Protein AF-A0A0G0VU40-F1 (afdb_monomer_lite)

Sequence (367 aa):
MTNKQLKLKIVTPERLVLEEMVDQVSLPTILGEITILPDHIPLITGLASGDVVAYANGEHVPMAVVGGFVEIKKGEAGHTEVAVLADFAEHLAEISDEKIEEAKARAEELKKLMENKEHVDFEHFEAMSKFYVVATPIGNLGDITLRAIETLKSVDLILCEDTRVTKKLLDKYDIHKPTMSYPSDDIVGKNYRQSKLAQSPKLNKIFELLEEGKDLALVSDAGTPGISDPGAMLVSQIKTHFSHGVNGEVKVIPIPGASAVITALSASGLPIHEFTFLGFLPHKKGRETLFKEITQAKRTMIFYESPHRILKTLESLQKFCPDKKVCIARELTKIYEEFKIGTPAEILEYFNKNKDKQRGEFTVIVA

InterPro domains:
  IPR000878 Tetrapyrrole methylase [PF00590] (130-346)
  IPR001469 ATP synthase, F1 complex, delta/epsilon subunit [MF_00530] (4-133)
  IPR001469 ATP synthase, F1 complex, delta/epsilon subunit [TIGR01216] (6-121)
  IPR001469 ATP synthase, F1 complex, delta/epsilon subunit [cd12152] (6-127)
  IPR008189 rRNA small subunit methyltransferase I [MF_01877] (130-367)
  IPR008189 rRNA small subunit methyltransferase I [PTHR46111] (129-366)
  IPR008189 rRNA small subunit methyltransferase I [TIGR00096] (131-366)
  IPR008189 rRNA small subunit methyltransferase I [cd11648] (132-367)
  IPR014776 Tetrapyrrole methylase, subdomain 2 [G3DSA:3.30.950.10] (257-367)
  IPR014777 Tetrapyrrole methylase, subdomain 1 [G3DSA:3.40.1010.10] (133-256)
  IPR018063 SAM-dependent methyltransferase RsmI, conserved site [PS01296] (220-231)
  IPR020546 ATP synthase, F1 complex, delta/epsilon subunit, N-terminal [PF02823] (6-87)
  IPR035996 Tetrapyrrole methylase superfamily [SSF53790] (129-366)
  IPR036771 F0F1 ATP synthase delta/epsilon subunit, N-terminal [G3DSA:2.60.15.10] (1-132)
  IPR036771 F0F1 ATP synthase delta/epsilon subunit, N-terminal [SSF51344] (5-90)

Structure (mmCIF, N/CA/C/O backbone):
data_AF-A0A0G0VU40-F1
#
_entry.id   AF-A0A0G0VU40-F1
#
loop_
_atom_site.group_PDB
_atom_site.id
_atom_site.type_symbol
_atom_site.label_atom_id
_atom_site.label_alt_id
_atom_site.label_comp_id
_atom_site.label_asym_id
_atom_site.label_entity_id
_atom_site.label_seq_id
_atom_site.pdbx_PDB_ins_code
_atom_site.Cartn_x
_atom_site.Cartn_y
_atom_site.Cartn_z
_atom_site.occupancy
_atom_site.B_iso_or_equiv
_atom_site.auth_seq_id
_atom_site.auth_comp_id
_atom_site.auth_asym_id
_atom_site.auth_atom_id
_atom_site.pdbx_PDB_model_num
ATOM 1 N N . MET A 1 1 ? 11.467 47.702 -60.224 1.00 47.78 1 MET A N 1
ATOM 2 C CA . MET A 1 1 ? 10.688 46.637 -59.561 1.00 47.78 1 MET A CA 1
ATOM 3 C C . MET A 1 1 ? 10.741 46.948 -58.080 1.00 47.78 1 MET A C 1
ATOM 5 O O . MET A 1 1 ? 11.830 47.215 -57.595 1.00 47.78 1 MET A O 1
ATOM 9 N N . THR A 1 2 ? 9.606 47.071 -57.400 1.00 50.81 2 THR A N 1
ATOM 10 C CA . THR A 1 2 ? 9.568 47.309 -55.950 1.00 50.81 2 THR A CA 1
ATOM 11 C C . THR A 1 2 ? 10.218 46.109 -55.263 1.00 50.81 2 THR A C 1
ATOM 13 O O . THR A 1 2 ? 9.731 44.995 -55.447 1.00 50.81 2 THR A O 1
ATOM 16 N N . ASN A 1 3 ? 11.326 46.313 -54.541 1.00 61.84 3 ASN A N 1
ATOM 17 C CA . ASN A 1 3 ? 11.948 45.255 -53.743 1.00 61.84 3 ASN A CA 1
ATOM 18 C C . ASN A 1 3 ? 10.938 44.877 -52.658 1.00 61.84 3 ASN A C 1
ATOM 20 O O . ASN A 1 3 ? 10.688 45.656 -51.740 1.00 61.84 3 ASN A O 1
ATOM 24 N N . LYS A 1 4 ? 10.252 43.747 -52.832 1.00 80.19 4 LYS A N 1
ATOM 25 C CA . LYS A 1 4 ? 9.366 43.231 -51.793 1.00 80.19 4 LYS A CA 1
ATOM 26 C C . LYS A 1 4 ? 10.252 42.701 -50.674 1.00 80.19 4 LYS A C 1
ATOM 28 O O . LYS A 1 4 ? 11.223 42.013 -50.953 1.00 80.19 4 LYS A O 1
ATOM 33 N N . GLN A 1 5 ? 9.901 43.017 -49.438 1.00 88.50 5 GLN A N 1
ATOM 34 C CA . GLN A 1 5 ? 10.583 42.520 -48.249 1.00 88.50 5 GLN A CA 1
ATOM 35 C C . GLN A 1 5 ? 9.633 41.632 -47.452 1.00 88.50 5 GLN A C 1
ATOM 37 O O . GLN A 1 5 ? 8.407 41.758 -47.555 1.00 88.50 5 GLN A O 1
ATOM 42 N N . LEU A 1 6 ? 10.208 40.729 -46.669 1.00 91.88 6 LEU A N 1
ATOM 43 C CA . LEU A 1 6 ? 9.506 39.909 -45.693 1.00 91.88 6 LEU A CA 1
ATOM 44 C C . LEU A 1 6 ? 9.814 40.417 -44.287 1.00 91.88 6 LEU A C 1
ATOM 46 O O . LEU A 1 6 ? 10.861 41.014 -44.042 1.00 91.88 6 LEU A O 1
ATOM 50 N N . LYS A 1 7 ? 8.897 40.181 -43.356 1.00 93.38 7 LYS A N 1
ATOM 51 C CA . LYS A 1 7 ? 9.100 40.526 -41.951 1.00 93.38 7 LYS A CA 1
ATOM 52 C C . LYS A 1 7 ? 9.705 39.330 -41.230 1.00 93.38 7 LYS A C 1
ATOM 54 O O . LYS A 1 7 ? 9.035 38.306 -41.102 1.00 93.38 7 LYS A O 1
ATOM 59 N N . LEU A 1 8 ? 10.943 39.453 -40.763 1.00 93.38 8 LEU A N 1
ATOM 60 C CA . LEU A 1 8 ? 11.619 38.428 -39.974 1.00 93.38 8 LEU A CA 1
ATOM 61 C C . LEU A 1 8 ? 11.511 38.762 -38.489 1.00 93.38 8 LEU A C 1
ATOM 63 O O . LEU A 1 8 ? 11.815 39.878 -38.068 1.00 93.38 8 LEU A O 1
ATOM 67 N N . LYS A 1 9 ? 11.115 37.772 -37.693 1.00 94.12 9 LYS A N 1
ATOM 68 C CA . LYS A 1 9 ? 11.080 37.851 -36.238 1.00 94.12 9 LYS A CA 1
ATOM 69 C C . LYS A 1 9 ? 11.777 36.638 -35.635 1.00 94.12 9 LYS A C 1
ATOM 71 O O . LYS A 1 9 ? 11.352 35.517 -35.889 1.00 94.12 9 LYS A O 1
ATOM 76 N N . ILE A 1 10 ? 12.807 36.855 -34.823 1.00 91.25 10 ILE A N 1
ATOM 77 C CA . ILE A 1 10 ? 13.516 35.798 -34.089 1.00 91.25 10 ILE A CA 1
ATOM 78 C C . ILE A 1 10 ? 13.252 35.983 -32.599 1.00 91.25 10 ILE A C 1
ATOM 80 O O . ILE A 1 10 ? 13.553 37.037 -32.034 1.00 91.25 10 ILE A O 1
ATOM 84 N N . VAL A 1 11 ? 12.672 34.968 -31.965 1.00 90.56 11 VAL A N 1
ATOM 85 C CA . VAL A 1 11 ? 12.215 35.002 -30.571 1.00 90.56 11 VAL A CA 1
ATOM 86 C C . VAL A 1 11 ? 12.775 33.802 -29.820 1.00 90.56 11 VAL A C 1
ATOM 88 O O . VAL A 1 11 ? 12.754 32.690 -30.343 1.00 90.56 11 VAL A O 1
ATOM 91 N N . THR A 1 12 ? 13.216 34.030 -28.586 1.00 87.25 12 THR A N 1
ATOM 92 C CA . THR A 1 12 ? 13.554 32.984 -27.611 1.00 87.25 12 THR A CA 1
ATOM 93 C C . THR A 1 12 ? 12.598 33.051 -26.416 1.00 87.25 12 THR A C 1
ATOM 95 O O . THR A 1 12 ? 11.882 34.048 -26.267 1.00 87.25 12 THR A O 1
ATOM 98 N N . PRO A 1 13 ? 12.571 32.043 -25.519 1.00 84.12 13 PRO A N 1
ATOM 99 C CA . PRO A 1 13 ? 11.770 32.109 -24.291 1.00 84.12 13 PRO A CA 1
ATOM 100 C C . PRO A 1 13 ? 12.080 33.327 -23.405 1.00 84.12 13 PRO A C 1
ATOM 102 O O . PRO A 1 13 ? 11.249 33.735 -22.596 1.00 84.12 13 PRO A O 1
ATOM 105 N N . GLU A 1 14 ? 13.272 33.904 -23.555 1.00 77.94 14 GLU A N 1
ATOM 106 C CA . GLU A 1 14 ? 13.785 34.976 -22.704 1.00 77.94 14 GLU A CA 1
ATOM 107 C C . GLU A 1 14 ? 13.534 36.371 -23.288 1.00 77.94 14 GLU A C 1
ATOM 109 O O . GLU A 1 14 ? 13.278 37.313 -22.535 1.00 77.94 14 GLU A O 1
ATOM 114 N N . ARG A 1 15 ? 13.619 36.531 -24.619 1.00 82.81 15 ARG A N 1
ATOM 115 C CA . ARG A 1 15 ? 13.486 37.840 -25.275 1.00 82.81 15 ARG A CA 1
ATOM 116 C C . ARG A 1 15 ? 13.139 37.753 -26.762 1.00 82.81 15 ARG A C 1
ATOM 118 O O . ARG A 1 15 ? 13.350 36.749 -27.436 1.00 82.81 15 ARG A O 1
ATOM 125 N N . LEU A 1 16 ? 12.672 38.881 -27.293 1.00 87.19 16 LEU A N 1
ATOM 126 C CA . LEU A 1 16 ? 12.717 39.153 -28.726 1.00 87.19 16 LEU A CA 1
ATOM 127 C C . LEU A 1 16 ? 14.167 39.462 -29.116 1.00 87.19 16 LEU A C 1
ATOM 129 O O . LEU A 1 16 ? 14.751 40.400 -28.574 1.00 87.19 16 LEU A O 1
ATOM 133 N N . VAL A 1 17 ? 14.738 38.671 -30.022 1.00 84.50 17 VAL A N 1
ATOM 134 C CA . VAL A 1 17 ? 16.148 38.782 -30.423 1.00 84.50 17 VAL A CA 1
ATOM 135 C C . VAL A 1 17 ? 16.308 39.678 -31.648 1.00 84.50 17 VAL A C 1
ATOM 137 O O . VAL A 1 17 ? 17.198 40.520 -31.667 1.00 84.50 17 VAL A O 1
ATOM 140 N N . LEU A 1 18 ? 15.429 39.537 -32.644 1.00 85.31 18 LEU A N 1
ATOM 141 C CA . LEU A 1 18 ? 15.439 40.353 -33.860 1.00 85.31 18 LEU A CA 1
ATOM 142 C C . LEU A 1 18 ? 14.008 40.555 -34.370 1.00 85.31 18 LEU A C 1
ATOM 144 O O . LEU A 1 18 ? 13.213 39.616 -34.372 1.00 85.31 18 LEU A O 1
ATOM 148 N N . GLU A 1 19 ? 13.684 41.762 -34.828 1.00 91.94 19 GLU A N 1
ATOM 149 C CA . GLU A 1 19 ? 12.468 42.043 -35.599 1.00 91.94 19 GLU A CA 1
ATOM 150 C C . GLU A 1 19 ? 12.795 43.085 -36.673 1.00 91.94 19 GLU A C 1
ATOM 152 O O . GLU A 1 19 ? 12.976 44.261 -36.363 1.00 91.94 19 GLU A O 1
ATOM 157 N N . GLU A 1 20 ? 12.903 42.651 -37.930 1.00 89.19 20 GLU A N 1
ATOM 158 C CA . GLU A 1 20 ? 13.374 43.492 -39.036 1.00 89.19 20 GLU A CA 1
ATOM 159 C C . GLU A 1 20 ? 12.715 43.110 -40.374 1.00 89.19 20 GLU A C 1
ATOM 161 O O . GLU A 1 20 ? 12.253 41.982 -40.567 1.00 89.19 20 GLU A O 1
ATOM 166 N N . MET A 1 21 ? 12.649 44.067 -41.304 1.00 91.00 21 MET A N 1
ATOM 167 C CA . MET A 1 21 ? 12.260 43.811 -42.693 1.00 91.00 21 MET A CA 1
ATOM 168 C C . MET A 1 21 ? 13.491 43.408 -43.499 1.00 91.00 21 MET A C 1
ATOM 170 O O . MET A 1 21 ? 14.447 44.172 -43.597 1.00 91.00 21 MET A O 1
ATOM 174 N N . VAL A 1 22 ? 13.452 42.220 -44.094 1.00 90.62 22 VAL A N 1
ATOM 175 C CA . VAL A 1 22 ? 14.591 41.623 -44.797 1.00 90.62 22 VAL A CA 1
ATOM 176 C C . VAL A 1 22 ? 14.193 41.231 -46.216 1.00 90.62 22 VAL A C 1
ATOM 178 O O . VAL A 1 22 ? 13.023 40.981 -46.514 1.00 90.62 22 VAL A O 1
ATOM 181 N N . ASP A 1 23 ? 15.164 41.191 -47.117 1.00 89.62 23 ASP A N 1
ATOM 182 C CA . ASP A 1 23 ? 14.970 40.780 -48.506 1.00 89.62 23 ASP A CA 1
ATOM 183 C C . ASP A 1 23 ? 14.844 39.251 -48.608 1.00 89.62 23 ASP A C 1
ATOM 185 O O . ASP A 1 23 ? 14.075 38.741 -49.421 1.00 89.62 23 ASP A O 1
ATOM 189 N N . GLN A 1 24 ? 15.567 38.515 -47.756 1.00 88.62 24 GLN A N 1
ATOM 190 C CA . GLN A 1 24 ? 15.494 37.058 -47.638 1.00 88.62 24 GLN A CA 1
ATOM 191 C C . GLN A 1 24 ? 16.037 36.573 -46.291 1.00 88.62 24 GLN A C 1
ATOM 193 O O . GLN A 1 24 ? 16.761 37.299 -45.605 1.00 88.62 24 GLN A O 1
ATOM 198 N N . VAL A 1 25 ? 15.745 35.321 -45.944 1.00 92.25 25 VAL A N 1
ATOM 199 C CA . VAL A 1 25 ? 16.367 34.638 -44.802 1.00 92.25 25 VAL A CA 1
ATOM 200 C C . VAL A 1 25 ? 16.658 33.177 -45.135 1.00 92.25 25 VAL A C 1
ATOM 202 O O . VAL A 1 25 ? 15.772 32.461 -45.597 1.00 92.25 25 VAL A O 1
ATOM 205 N N . SER A 1 26 ? 17.897 32.742 -44.912 1.00 89.69 26 SER A N 1
ATOM 206 C CA . SER A 1 26 ? 18.306 31.334 -44.971 1.00 89.69 26 SER A CA 1
ATOM 207 C C . SER A 1 26 ? 18.439 30.776 -43.565 1.00 89.69 26 SER A C 1
ATOM 209 O O . SER A 1 26 ? 18.981 31.452 -42.690 1.00 89.69 26 SER A O 1
ATOM 211 N N . LEU A 1 27 ? 17.937 29.564 -43.344 1.00 90.69 27 LEU A N 1
ATOM 212 C CA . LEU A 1 27 ? 17.976 28.911 -42.040 1.00 90.69 27 LEU A CA 1
ATOM 213 C C . LEU A 1 27 ? 18.033 27.377 -42.151 1.00 90.69 27 LEU A C 1
ATOM 215 O O . LEU A 1 27 ? 17.511 26.802 -43.114 1.00 90.69 27 LEU A O 1
ATOM 219 N N . PRO A 1 28 ? 18.632 26.698 -41.160 1.00 84.44 28 PRO A N 1
ATOM 220 C CA . PRO A 1 28 ? 18.708 25.245 -41.111 1.00 84.44 28 PRO A CA 1
ATOM 221 C C . PRO A 1 28 ? 17.409 24.652 -40.550 1.00 84.44 28 PRO A C 1
ATOM 223 O O . PRO A 1 28 ? 16.984 24.968 -39.441 1.00 84.44 28 PRO A O 1
ATOM 226 N N . THR A 1 29 ? 16.774 23.748 -41.290 1.00 87.81 29 THR A N 1
ATOM 227 C CA . THR A 1 29 ? 15.624 22.969 -40.802 1.00 87.81 29 THR A CA 1
ATOM 228 C C . THR A 1 29 ? 16.038 21.530 -40.527 1.00 87.81 29 THR A C 1
ATOM 230 O O . THR A 1 29 ? 17.069 21.063 -41.013 1.00 87.81 29 THR A O 1
ATOM 233 N N . ILE A 1 30 ? 15.193 20.785 -39.818 1.00 81.69 30 ILE A N 1
ATOM 234 C CA . ILE A 1 30 ? 15.392 19.342 -39.601 1.00 81.69 30 ILE A CA 1
ATOM 235 C C . ILE A 1 30 ? 15.401 18.515 -40.906 1.00 81.69 30 ILE A C 1
ATOM 237 O O . ILE A 1 30 ? 15.864 17.380 -40.907 1.00 81.69 30 ILE A O 1
ATOM 241 N N . LEU A 1 31 ? 14.905 19.069 -42.022 1.00 78.62 31 LEU A N 1
ATOM 242 C CA . LEU A 1 31 ? 14.873 18.415 -43.339 1.00 78.62 31 LEU A CA 1
ATOM 243 C C . LEU A 1 31 ? 15.961 18.931 -44.300 1.00 78.62 31 LEU A C 1
ATOM 245 O O . LEU A 1 31 ? 16.007 18.501 -45.453 1.00 78.62 31 LEU A O 1
ATOM 249 N N . GLY A 1 32 ? 16.823 19.847 -43.849 1.00 78.81 32 GLY A N 1
ATOM 250 C CA . GLY A 1 32 ? 17.837 20.520 -44.665 1.00 78.81 32 GLY A CA 1
ATOM 251 C C . GLY A 1 32 ? 17.729 22.046 -44.612 1.00 78.81 32 GLY A C 1
ATOM 252 O O . GLY A 1 32 ? 16.884 22.607 -43.917 1.00 78.81 32 GLY A O 1
ATOM 253 N N . GLU A 1 33 ? 18.601 22.743 -45.335 1.00 85.38 33 GLU A N 1
ATOM 254 C CA . GLU A 1 33 ? 18.601 24.209 -45.382 1.00 85.38 33 GLU A CA 1
ATOM 255 C C . GLU A 1 33 ? 17.478 24.747 -46.282 1.00 85.38 33 GLU A C 1
ATOM 257 O O . GLU A 1 33 ? 17.211 24.200 -47.356 1.00 85.38 33 GLU A O 1
ATOM 262 N N . ILE A 1 34 ? 16.826 25.830 -45.853 1.00 90.88 34 ILE A N 1
ATOM 263 C CA . ILE A 1 34 ? 15.808 26.529 -46.642 1.00 90.88 34 ILE A CA 1
ATOM 264 C C . ILE A 1 34 ? 16.113 28.023 -46.709 1.00 90.88 34 ILE A C 1
ATOM 266 O O . ILE A 1 34 ? 16.483 28.643 -45.713 1.00 90.88 34 ILE A O 1
ATOM 270 N N . THR A 1 35 ? 15.887 28.613 -47.882 1.00 91.19 35 THR A N 1
ATOM 271 C CA . THR A 1 35 ? 15.890 30.064 -48.082 1.00 91.19 35 THR A CA 1
ATOM 272 C C . THR A 1 35 ? 14.474 30.543 -48.345 1.00 91.19 35 THR A C 1
ATOM 274 O O . THR A 1 35 ? 13.799 30.069 -49.260 1.00 91.19 35 THR A O 1
ATOM 277 N N . ILE A 1 36 ? 14.030 31.509 -47.550 1.00 92.25 36 ILE A N 1
ATOM 278 C CA . ILE A 1 36 ? 12.696 32.089 -47.618 1.00 92.25 36 ILE A CA 1
ATOM 279 C C . ILE A 1 36 ? 12.794 33.456 -48.288 1.00 92.25 36 ILE A C 1
ATOM 281 O O . ILE A 1 36 ? 13.575 34.317 -47.881 1.00 92.25 36 ILE A O 1
ATOM 285 N N . LEU A 1 37 ? 11.964 3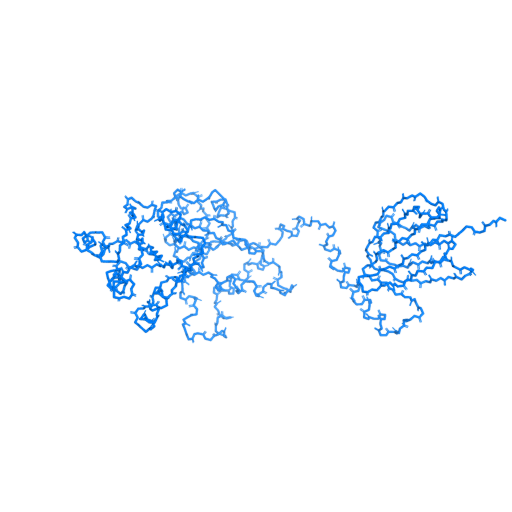3.637 -49.312 1.00 90.06 37 LEU A N 1
ATOM 286 C CA . LEU A 1 37 ? 11.822 34.862 -50.091 1.00 90.06 37 LEU A CA 1
ATOM 287 C C . LEU A 1 37 ? 10.424 35.477 -49.881 1.00 90.06 37 LEU A C 1
ATOM 289 O O . LEU A 1 37 ? 9.519 34.810 -49.370 1.00 90.06 37 LEU A O 1
ATOM 293 N N . PRO A 1 38 ? 10.202 36.738 -50.282 1.00 89.88 38 PRO A N 1
ATOM 294 C CA . PRO A 1 38 ? 8.873 37.334 -50.291 1.00 89.88 38 PRO A CA 1
ATOM 295 C C . PRO A 1 38 ? 7.880 36.504 -51.118 1.00 89.88 38 PRO A C 1
ATOM 297 O O . PRO A 1 38 ? 8.244 35.879 -52.111 1.00 89.88 38 PRO A O 1
ATOM 300 N N . ASP A 1 39 ? 6.610 36.520 -50.713 1.00 87.44 39 ASP A N 1
ATOM 301 C CA . ASP A 1 39 ? 5.510 35.735 -51.291 1.00 87.44 39 ASP A CA 1
ATOM 302 C C . ASP A 1 39 ? 5.648 34.201 -51.139 1.00 87.44 39 ASP A C 1
ATOM 304 O O . ASP A 1 39 ? 4.871 33.454 -51.742 1.00 87.44 39 ASP A O 1
ATOM 308 N N . HIS A 1 40 ? 6.575 33.714 -50.300 1.00 88.69 40 HIS A N 1
ATOM 309 C CA . HIS A 1 40 ? 6.687 32.286 -49.986 1.00 88.69 40 HIS A CA 1
ATOM 310 C C . HIS A 1 40 ? 5.369 31.721 -49.432 1.00 88.69 40 HIS A C 1
ATOM 312 O O . HIS A 1 40 ? 4.620 32.393 -48.712 1.00 88.69 40 HIS A O 1
ATOM 318 N N . ILE A 1 41 ? 5.082 30.464 -49.776 1.00 87.44 41 ILE A N 1
ATOM 319 C CA . ILE A 1 41 ? 3.894 29.762 -49.287 1.00 87.44 41 ILE A CA 1
ATOM 320 C C . ILE A 1 41 ? 3.959 29.572 -47.763 1.00 87.44 41 ILE A C 1
ATOM 322 O O . ILE A 1 41 ? 5.053 29.402 -47.219 1.00 87.44 41 ILE A O 1
ATOM 326 N N . PRO A 1 42 ? 2.817 29.579 -47.055 1.00 91.44 42 PRO A N 1
ATOM 327 C CA . PRO A 1 42 ? 2.812 29.276 -45.633 1.00 91.44 42 PRO A CA 1
ATOM 328 C C . PRO A 1 42 ? 3.374 27.881 -45.347 1.00 91.44 42 PRO A C 1
ATOM 330 O O . PRO A 1 42 ? 3.060 26.926 -46.060 1.00 91.44 42 PRO A O 1
ATOM 333 N N . LEU A 1 43 ? 4.200 27.774 -44.312 1.00 91.56 43 LEU A N 1
ATOM 334 C CA . LEU A 1 43 ? 4.902 26.548 -43.940 1.00 91.56 43 LEU A CA 1
ATOM 335 C C . LEU A 1 43 ? 5.247 26.588 -42.453 1.00 91.56 43 LEU A C 1
ATOM 337 O O . LEU A 1 43 ? 5.587 27.643 -41.927 1.00 91.56 43 LEU A O 1
ATOM 341 N N . ILE A 1 44 ? 5.209 25.431 -41.796 1.00 93.12 44 ILE A N 1
ATOM 342 C CA . ILE A 1 44 ? 5.757 25.244 -40.452 1.00 93.12 44 ILE A CA 1
ATOM 343 C C . ILE A 1 44 ? 6.740 24.080 -40.512 1.00 93.12 44 ILE A C 1
ATOM 345 O O . ILE A 1 44 ? 6.416 23.033 -41.074 1.00 93.12 44 ILE A O 1
ATOM 349 N N . THR A 1 45 ? 7.933 24.258 -39.951 1.00 90.62 45 THR A N 1
ATOM 350 C CA . THR A 1 45 ? 8.964 23.213 -39.909 1.00 90.62 45 THR A CA 1
ATOM 351 C C . THR A 1 45 ? 9.813 23.316 -38.647 1.00 90.62 45 THR A C 1
ATOM 353 O O . THR A 1 45 ? 9.945 24.393 -38.066 1.00 90.62 45 THR A O 1
ATOM 356 N N . GLY A 1 46 ? 10.392 22.191 -38.221 1.00 89.62 46 GLY A N 1
ATOM 357 C CA . GLY A 1 46 ? 11.381 22.170 -37.143 1.00 89.62 46 GLY A CA 1
ATOM 358 C C . GLY A 1 46 ? 12.660 22.898 -37.555 1.00 89.62 46 GLY A C 1
ATOM 359 O O . GLY A 1 46 ? 13.122 22.746 -38.692 1.00 89.62 46 GLY A O 1
ATOM 360 N N . LEU A 1 47 ? 13.212 23.683 -36.634 1.00 89.88 47 LEU A N 1
ATOM 361 C CA . LEU A 1 47 ? 14.474 24.401 -36.783 1.00 89.88 47 LEU A CA 1
ATOM 362 C C . LEU A 1 47 ? 15.608 23.526 -36.240 1.00 89.88 47 LEU A C 1
ATOM 364 O O . LEU A 1 47 ? 15.545 23.054 -35.106 1.00 89.88 47 LEU A O 1
ATOM 368 N N . ALA A 1 48 ? 16.639 23.306 -37.050 1.00 81.69 48 ALA A N 1
ATOM 369 C CA . ALA A 1 48 ? 17.862 22.656 -36.594 1.00 81.69 48 ALA A CA 1
ATOM 370 C C . ALA A 1 48 ? 18.831 23.702 -36.021 1.00 81.69 48 ALA A C 1
ATOM 372 O O . ALA A 1 48 ? 18.696 24.898 -36.267 1.00 81.69 48 ALA A O 1
ATOM 373 N N . SER A 1 49 ? 19.826 23.260 -35.257 1.00 84.31 49 SER A N 1
ATOM 374 C CA . SER A 1 49 ? 20.871 24.161 -34.764 1.00 84.31 49 SER A CA 1
ATOM 375 C C . SER A 1 49 ? 21.823 24.556 -35.892 1.00 84.31 49 SER A C 1
ATOM 377 O O . SER A 1 49 ? 22.288 23.692 -36.638 1.00 84.31 49 SER A O 1
ATOM 379 N N . GLY A 1 50 ? 22.152 25.841 -35.994 1.00 77.19 50 GLY A N 1
ATOM 380 C CA . GLY A 1 50 ? 23.079 26.355 -37.000 1.00 77.19 50 GLY A CA 1
ATOM 381 C C . GLY A 1 50 ? 22.906 27.848 -37.253 1.00 77.19 50 GLY A C 1
ATOM 382 O O . GLY A 1 50 ? 22.355 28.570 -36.422 1.00 77.19 50 GLY A O 1
ATOM 383 N N . ASP A 1 51 ? 23.384 28.300 -38.409 1.00 78.62 51 ASP A N 1
ATOM 384 C CA . ASP A 1 51 ? 23.417 29.718 -38.751 1.00 78.62 51 ASP A CA 1
ATOM 385 C C . ASP A 1 51 ? 22.148 30.139 -39.497 1.00 78.62 51 ASP A C 1
ATOM 387 O O . ASP A 1 51 ? 21.793 29.577 -40.532 1.00 78.62 51 ASP A O 1
ATOM 391 N N . VAL A 1 52 ? 21.482 31.172 -38.994 1.00 81.12 52 VAL A N 1
ATOM 392 C CA . VAL A 1 52 ? 20.448 31.910 -39.715 1.00 81.12 52 VAL A CA 1
ATOM 393 C C . VAL A 1 52 ? 21.096 33.133 -40.340 1.00 81.12 52 VAL A C 1
ATOM 395 O O . VAL A 1 52 ? 21.678 33.968 -39.651 1.00 81.12 52 VAL A O 1
ATOM 398 N N . VAL A 1 53 ? 20.976 33.258 -41.657 1.00 84.00 53 VAL A N 1
ATOM 399 C CA . VAL A 1 53 ? 21.531 34.385 -42.408 1.00 84.00 53 VAL A CA 1
ATOM 400 C C . VAL A 1 53 ? 20.383 35.150 -43.037 1.00 84.00 53 VAL A C 1
ATOM 402 O O . VAL A 1 53 ? 19.794 34.711 -44.029 1.00 84.00 53 VAL A O 1
ATOM 405 N N . ALA A 1 54 ? 20.061 36.304 -42.461 1.00 86.06 54 ALA A N 1
ATOM 406 C CA . ALA A 1 54 ? 19.125 37.239 -43.067 1.00 86.06 54 ALA A CA 1
ATOM 407 C C . ALA A 1 54 ? 19.871 38.260 -43.931 1.00 86.06 54 ALA A C 1
ATOM 409 O O . ALA A 1 54 ? 21.022 38.605 -43.654 1.00 86.06 54 ALA A O 1
ATOM 410 N N . TYR A 1 55 ? 19.219 38.726 -44.993 1.00 81.12 55 TYR A N 1
ATOM 411 C CA . TYR A 1 55 ? 19.756 39.760 -45.872 1.00 81.12 55 TYR A CA 1
ATOM 412 C C . TYR A 1 55 ? 18.889 41.005 -45.762 1.00 81.12 55 TYR A C 1
ATOM 414 O O . TYR A 1 55 ? 17.724 40.968 -46.156 1.00 81.12 55 TYR A O 1
ATOM 422 N N . ALA A 1 56 ? 19.435 42.085 -45.216 1.00 81.06 56 ALA A N 1
ATOM 423 C CA . ALA A 1 56 ? 18.718 43.339 -45.017 1.00 81.06 56 ALA A CA 1
ATOM 424 C C . ALA A 1 56 ? 19.522 44.476 -45.648 1.00 81.06 56 ALA A C 1
ATOM 426 O O . ALA A 1 56 ? 20.679 44.693 -45.299 1.00 81.06 56 ALA A O 1
ATOM 427 N N . ASN A 1 57 ? 18.927 45.206 -46.596 1.00 73.94 57 ASN A N 1
ATOM 428 C CA . ASN A 1 57 ? 19.526 46.407 -47.196 1.00 73.94 57 ASN A CA 1
ATOM 429 C C . ASN A 1 57 ? 20.931 46.195 -47.809 1.00 73.94 57 ASN A C 1
ATOM 431 O O . ASN A 1 57 ? 21.732 47.126 -47.862 1.00 73.94 57 ASN A O 1
ATOM 435 N N . GLY A 1 58 ? 21.227 44.988 -48.307 1.00 64.94 58 GLY A N 1
ATOM 436 C CA . GLY A 1 58 ? 22.532 44.649 -48.891 1.00 64.94 58 GLY A CA 1
ATOM 437 C C . GLY A 1 58 ? 23.580 44.136 -47.899 1.00 64.94 58 GLY A C 1
ATOM 438 O O . GLY A 1 58 ? 24.699 43.836 -48.317 1.00 64.94 58 GLY A O 1
ATOM 439 N N . GLU A 1 59 ? 23.234 44.006 -46.618 1.00 69.62 59 GLU A N 1
ATOM 440 C CA . GLU A 1 59 ? 24.112 43.480 -45.572 1.00 69.62 59 GLU A CA 1
ATOM 441 C C . GLU A 1 59 ? 23.617 42.124 -45.051 1.00 69.62 59 GLU A C 1
ATOM 443 O O . GLU A 1 59 ? 22.418 41.834 -45.010 1.00 69.62 59 GLU A O 1
ATOM 448 N N . HIS A 1 60 ? 24.571 41.274 -44.661 1.00 72.38 60 HIS A N 1
ATOM 449 C CA . HIS A 1 60 ? 24.279 40.017 -43.981 1.00 72.38 60 HIS A CA 1
ATOM 450 C C . HIS A 1 60 ? 24.085 40.280 -42.490 1.00 72.38 60 HIS A C 1
ATOM 452 O O . HIS A 1 60 ? 24.957 40.862 -41.847 1.00 72.38 60 HIS A O 1
ATOM 458 N N . VAL A 1 61 ? 22.993 39.758 -41.941 1.00 74.44 61 VAL A N 1
ATOM 459 C CA . VAL A 1 61 ? 22.720 39.725 -40.502 1.00 74.44 61 VAL A CA 1
ATOM 460 C C . VAL A 1 61 ? 22.834 38.267 -40.048 1.00 74.44 61 VAL A C 1
ATOM 462 O O . VAL A 1 61 ? 21.859 37.513 -40.159 1.00 74.44 61 VAL A O 1
ATOM 465 N N . PRO A 1 62 ? 24.035 37.811 -39.643 1.00 74.88 62 PRO A N 1
ATOM 466 C CA . PRO A 1 62 ? 24.246 36.430 -39.247 1.00 74.88 62 PRO A CA 1
ATOM 467 C C . PRO A 1 62 ? 23.865 36.217 -37.775 1.00 74.88 62 PRO A C 1
ATOM 469 O O . PRO A 1 62 ? 24.265 36.964 -36.877 1.00 74.88 62 PRO A O 1
ATOM 472 N N . MET A 1 63 ? 23.106 35.157 -37.536 1.00 76.19 63 MET A N 1
ATOM 473 C CA . MET A 1 63 ? 22.541 34.786 -36.244 1.00 76.19 63 MET A CA 1
ATOM 474 C C . MET A 1 63 ? 22.827 33.310 -35.979 1.00 76.19 63 MET A C 1
ATOM 476 O O . MET A 1 63 ? 22.639 32.486 -36.867 1.00 76.19 63 MET A O 1
ATOM 480 N N . ALA A 1 64 ? 23.218 32.957 -34.760 1.00 76.06 64 ALA A N 1
ATOM 481 C CA . ALA A 1 64 ? 23.282 31.558 -34.343 1.00 76.06 64 ALA A CA 1
ATOM 482 C C . ALA A 1 64 ? 21.956 31.177 -33.680 1.00 76.06 64 ALA A C 1
ATOM 484 O O . ALA A 1 64 ? 21.481 31.919 -32.818 1.00 76.06 64 ALA A O 1
ATOM 485 N N . VAL A 1 65 ? 21.372 30.037 -34.055 1.00 80.56 65 VAL A N 1
ATOM 486 C CA . VAL A 1 65 ? 20.150 29.499 -33.433 1.00 80.56 65 VAL A CA 1
ATOM 487 C C . VAL A 1 65 ? 20.335 28.050 -32.991 1.00 80.56 65 VAL A C 1
ATOM 489 O O . VAL A 1 65 ? 21.107 27.294 -33.586 1.00 80.56 65 VAL A O 1
ATOM 492 N N . VAL A 1 66 ? 19.605 27.650 -31.951 1.00 80.50 66 VAL A N 1
ATOM 493 C CA . VAL A 1 66 ? 19.560 26.270 -31.448 1.00 80.50 66 VAL A CA 1
ATOM 494 C C . VAL A 1 66 ? 18.107 25.871 -31.244 1.00 80.50 66 VAL A C 1
ATOM 496 O O . VAL A 1 66 ? 17.411 26.519 -30.463 1.00 80.50 66 VAL A O 1
ATOM 499 N N . GLY A 1 67 ? 17.690 24.794 -31.916 1.00 78.56 67 GLY A N 1
ATOM 500 C CA . GLY A 1 67 ? 16.387 24.148 -31.722 1.00 78.56 67 GLY A CA 1
ATOM 501 C C . GLY A 1 67 ? 15.167 25.036 -31.990 1.00 78.56 67 GLY A C 1
ATOM 502 O O . GLY A 1 67 ? 15.277 26.225 -32.275 1.00 78.56 67 GLY A O 1
ATOM 503 N N . GLY A 1 68 ? 13.976 24.447 -31.899 1.00 89.25 68 GLY A N 1
ATOM 504 C CA . GLY A 1 68 ? 12.703 25.155 -32.029 1.00 89.25 68 GLY A CA 1
ATOM 505 C C . GLY A 1 68 ? 12.018 24.983 -33.387 1.00 89.25 68 GLY A C 1
ATOM 506 O O . GLY A 1 68 ? 12.099 23.923 -34.012 1.00 89.25 68 GLY A O 1
ATOM 507 N N . PHE A 1 69 ? 11.282 26.002 -33.836 1.00 92.19 69 PHE A N 1
ATOM 508 C CA . PHE A 1 69 ? 10.427 25.925 -35.027 1.00 92.19 69 PHE A CA 1
ATOM 509 C C . PHE A 1 69 ? 10.428 27.224 -35.827 1.00 92.19 69 PHE A C 1
ATOM 511 O O . PHE A 1 69 ? 10.570 28.320 -35.284 1.00 92.19 69 PHE A O 1
ATOM 518 N N . VAL A 1 70 ? 10.199 27.095 -37.131 1.00 93.38 70 VAL A N 1
ATOM 519 C CA . VAL A 1 70 ? 9.964 28.223 -38.031 1.00 93.38 70 VAL A CA 1
ATOM 520 C C . VAL A 1 70 ? 8.538 28.170 -38.539 1.00 93.38 70 VAL A C 1
ATOM 522 O O . VAL A 1 70 ? 8.099 27.147 -39.066 1.00 93.38 70 VAL A O 1
ATOM 525 N N . GLU A 1 71 ? 7.837 29.290 -38.416 1.00 95.31 71 GLU A N 1
ATOM 526 C CA . GLU A 1 71 ? 6.536 29.528 -39.027 1.00 95.31 71 GLU A CA 1
ATOM 527 C C . GLU A 1 71 ? 6.666 30.601 -40.113 1.00 95.31 71 GLU A C 1
ATOM 529 O O . GLU A 1 71 ? 7.164 31.702 -39.879 1.00 95.31 71 GLU A O 1
ATOM 534 N N . ILE A 1 72 ? 6.175 30.281 -41.305 1.00 94.31 72 ILE A N 1
ATOM 535 C CA . ILE A 1 72 ? 6.030 31.191 -42.436 1.00 94.31 72 ILE A CA 1
ATOM 536 C C . ILE A 1 72 ? 4.538 31.379 -42.667 1.00 94.31 72 ILE A C 1
ATOM 538 O O . ILE A 1 72 ? 3.809 30.406 -42.877 1.00 94.31 72 ILE A O 1
ATOM 542 N N . LYS A 1 73 ? 4.073 32.625 -42.678 1.00 92.88 73 LYS A N 1
ATOM 543 C CA . LYS A 1 73 ? 2.669 32.955 -42.948 1.00 92.88 73 LYS A CA 1
ATOM 544 C C . LYS A 1 73 ? 2.538 34.214 -43.794 1.00 92.88 73 LYS A C 1
ATOM 546 O O . LYS A 1 73 ? 3.501 34.941 -44.027 1.00 92.88 73 LYS A O 1
ATOM 551 N N . LYS A 1 74 ? 1.318 34.481 -44.258 1.00 88.38 74 LYS A N 1
ATOM 552 C CA . LYS A 1 74 ? 0.971 35.771 -44.862 1.00 88.38 74 LYS A CA 1
ATOM 553 C C . LYS A 1 74 ? 0.463 36.705 -43.770 1.00 88.38 74 LYS A C 1
ATOM 555 O O . LYS A 1 74 ? -0.515 36.375 -43.103 1.00 88.38 74 LYS A O 1
ATOM 560 N N . GLY A 1 75 ? 1.133 37.838 -43.595 1.00 77.94 75 GLY A N 1
ATOM 561 C CA . GLY A 1 75 ? 0.737 38.885 -42.660 1.00 77.94 75 GLY A CA 1
ATOM 562 C C . GLY A 1 75 ? -0.514 39.636 -43.111 1.00 77.94 75 GLY A C 1
ATOM 563 O O . GLY A 1 75 ? -0.906 39.591 -44.281 1.00 77.94 75 GLY A O 1
ATOM 564 N N . GLU A 1 76 ? -1.123 40.384 -42.191 1.00 72.56 76 GLU A N 1
ATOM 565 C CA . GLU A 1 76 ? -2.366 41.140 -42.432 1.00 72.56 76 GLU A CA 1
ATOM 566 C C . GLU A 1 76 ? -2.212 42.219 -43.520 1.00 72.56 76 GLU A C 1
ATOM 568 O O . GLU A 1 76 ? -3.164 42.532 -44.232 1.00 72.56 76 GLU A O 1
ATOM 573 N N . ALA A 1 77 ? -0.994 42.738 -43.708 1.00 68.00 77 ALA A N 1
ATOM 574 C CA . ALA A 1 77 ? -0.651 43.695 -44.762 1.00 68.00 77 ALA A CA 1
ATOM 575 C C . ALA A 1 77 ? -0.165 43.029 -46.072 1.00 68.00 77 ALA A C 1
ATOM 577 O O . ALA A 1 77 ? 0.392 43.702 -46.938 1.00 68.00 77 ALA A O 1
ATOM 578 N N . GLY A 1 78 ? -0.346 41.711 -46.222 1.00 72.94 78 GLY A N 1
ATOM 579 C CA . GLY A 1 78 ? -0.082 40.967 -47.459 1.00 72.94 78 GLY A CA 1
ATOM 580 C C . GLY A 1 78 ? 1.384 40.618 -47.740 1.00 72.94 78 GLY A C 1
ATOM 581 O O . GLY A 1 78 ? 1.661 40.040 -48.789 1.00 72.94 78 GLY A O 1
ATOM 582 N N . HIS A 1 79 ? 2.310 40.934 -46.831 1.00 83.94 79 HIS A N 1
ATOM 583 C CA . HIS A 1 79 ? 3.713 40.516 -46.910 1.00 83.94 79 HIS A CA 1
ATOM 584 C C . HIS A 1 79 ? 3.927 39.153 -46.236 1.00 83.94 79 HIS A C 1
ATOM 586 O O . HIS A 1 79 ? 3.129 38.725 -45.400 1.00 83.94 79 HIS A O 1
ATOM 592 N N . THR A 1 80 ? 5.003 38.456 -46.602 1.00 90.25 80 THR A N 1
ATOM 593 C CA . THR A 1 80 ? 5.423 37.230 -45.911 1.00 90.25 80 THR A CA 1
ATOM 594 C C . THR A 1 80 ? 5.970 37.589 -44.532 1.00 90.25 80 THR A C 1
ATOM 596 O O . THR A 1 80 ? 6.823 38.467 -44.412 1.00 90.25 80 THR A O 1
ATOM 599 N N . GLU A 1 81 ? 5.487 36.906 -43.502 1.00 93.44 81 GLU A N 1
ATOM 600 C CA . GLU A 1 81 ? 6.012 36.975 -42.140 1.00 93.44 81 GLU A CA 1
ATOM 601 C C . GLU A 1 81 ? 6.702 35.650 -41.813 1.00 93.44 81 GLU A C 1
ATOM 603 O O . GLU A 1 81 ? 6.126 34.580 -42.024 1.00 93.44 81 GLU A O 1
ATOM 608 N N . VAL A 1 82 ? 7.927 35.731 -41.299 1.00 94.81 82 VAL A N 1
ATOM 609 C CA . VAL A 1 82 ? 8.728 34.592 -40.851 1.00 94.81 82 VAL A CA 1
ATOM 610 C C . VAL A 1 82 ? 8.992 34.757 -39.362 1.00 94.81 82 VAL A C 1
ATOM 612 O O . VAL A 1 82 ? 9.662 35.702 -38.947 1.00 94.81 82 VAL A O 1
ATOM 615 N N . ALA A 1 83 ? 8.464 33.837 -38.561 1.00 94.19 83 ALA A N 1
ATOM 616 C CA . ALA A 1 83 ? 8.710 33.758 -37.131 1.00 94.19 83 ALA A CA 1
ATOM 617 C C . ALA A 1 83 ? 9.606 32.552 -36.833 1.00 94.19 83 ALA A C 1
ATOM 619 O O . ALA A 1 83 ? 9.210 31.405 -37.029 1.00 94.19 83 ALA A O 1
ATOM 620 N N . VAL A 1 84 ? 10.814 32.826 -36.354 1.00 93.38 84 VAL A N 1
ATOM 621 C CA . VAL A 1 84 ? 11.758 31.832 -35.847 1.00 93.38 84 VAL A CA 1
ATOM 622 C C . VAL A 1 84 ? 11.615 31.806 -34.330 1.00 93.38 84 VAL A C 1
ATOM 624 O O . VAL A 1 84 ? 11.966 32.769 -33.646 1.00 93.38 84 VAL A O 1
ATOM 627 N N . LEU A 1 85 ? 11.054 30.719 -33.814 1.00 91.25 85 LEU A N 1
ATOM 628 C CA . LEU A 1 85 ? 10.919 30.450 -32.388 1.00 91.25 85 LEU A CA 1
ATOM 629 C C . LEU A 1 85 ? 12.052 29.503 -32.006 1.00 91.25 85 LEU A C 1
ATOM 631 O O . LEU A 1 85 ? 11.912 28.296 -32.188 1.00 91.25 85 LEU A O 1
ATOM 635 N N . ALA A 1 86 ? 13.176 30.053 -31.555 1.00 88.75 86 ALA A N 1
ATOM 636 C CA . ALA A 1 86 ? 14.366 29.278 -31.223 1.00 88.75 86 ALA A CA 1
ATOM 637 C C . ALA A 1 86 ? 14.474 29.063 -29.710 1.00 88.75 86 ALA A C 1
ATOM 639 O O . ALA A 1 86 ? 14.134 29.959 -28.935 1.00 88.75 86 ALA A O 1
ATOM 640 N N . ASP A 1 87 ? 14.996 27.915 -29.279 1.00 82.75 87 ASP A N 1
ATOM 641 C CA . ASP A 1 87 ? 15.278 27.692 -27.853 1.00 82.75 87 ASP A CA 1
ATOM 642 C C . ASP A 1 87 ? 16.400 28.631 -27.378 1.00 82.75 87 ASP A C 1
ATOM 644 O O . ASP A 1 87 ? 16.375 29.133 -26.254 1.00 82.75 87 ASP A O 1
ATOM 648 N N . PHE A 1 88 ? 17.341 28.940 -28.276 1.00 80.62 88 PHE A N 1
ATOM 649 C CA . PHE A 1 88 ? 18.390 29.938 -28.088 1.00 80.62 88 PHE A CA 1
ATOM 650 C C . PHE A 1 88 ? 18.704 30.652 -29.408 1.00 80.62 88 PHE A C 1
ATOM 652 O O . PHE A 1 88 ? 18.743 30.013 -30.461 1.00 80.62 88 PHE A O 1
ATOM 659 N N . ALA A 1 89 ? 18.950 31.965 -29.356 1.00 81.25 89 ALA A N 1
ATOM 660 C CA . ALA A 1 89 ? 19.397 32.751 -30.503 1.00 81.25 89 ALA A CA 1
ATOM 661 C C . ALA A 1 89 ? 20.277 33.939 -30.080 1.00 81.25 89 ALA A C 1
ATOM 663 O O . ALA A 1 89 ? 19.903 34.701 -29.184 1.00 81.25 89 ALA A O 1
ATOM 664 N N . GLU A 1 90 ? 21.408 34.131 -30.762 1.00 75.56 90 GLU A N 1
ATOM 665 C CA . GLU A 1 90 ? 22.331 35.253 -30.536 1.00 75.56 90 GLU A CA 1
ATOM 666 C C . GLU A 1 90 ? 22.854 35.859 -31.844 1.00 75.56 90 GLU A C 1
ATOM 668 O O . GLU A 1 90 ? 23.039 35.169 -32.849 1.00 75.56 90 GLU A O 1
ATOM 673 N N . HIS A 1 91 ? 23.091 37.173 -31.817 1.00 71.88 91 HIS A N 1
ATOM 674 C CA . HIS A 1 91 ? 23.651 37.926 -32.936 1.00 71.88 91 HIS A CA 1
ATOM 675 C C . HIS A 1 91 ? 25.177 37.849 -32.909 1.00 71.88 91 HIS A C 1
ATOM 677 O O . HIS A 1 91 ? 25.787 38.183 -31.895 1.00 71.88 91 HIS A O 1
ATOM 683 N N . LEU A 1 92 ? 25.808 37.485 -34.032 1.00 59.31 92 LEU A N 1
ATOM 684 C CA . LEU A 1 92 ? 27.255 37.223 -34.096 1.00 59.31 92 LEU A CA 1
ATOM 685 C C . LEU A 1 92 ? 28.150 38.427 -33.741 1.00 59.31 92 LEU A C 1
ATOM 687 O O . LEU A 1 92 ? 29.305 38.241 -33.375 1.00 59.31 92 LEU A O 1
ATOM 691 N N . ALA A 1 93 ? 27.619 39.653 -33.778 1.00 57.03 93 ALA A N 1
ATOM 692 C CA . ALA A 1 93 ? 28.331 40.862 -33.340 1.00 57.03 93 ALA A CA 1
ATOM 693 C C . ALA A 1 93 ? 28.282 41.147 -31.818 1.00 57.03 93 ALA A C 1
ATOM 695 O O . ALA A 1 93 ? 29.001 42.030 -31.356 1.00 57.03 93 ALA A O 1
ATOM 696 N N . GLU A 1 94 ? 27.463 40.436 -31.031 1.00 53.88 94 GLU A N 1
ATOM 697 C CA . GLU A 1 94 ? 27.362 40.607 -29.561 1.00 53.88 94 GLU A CA 1
ATOM 698 C C . GLU A 1 94 ? 28.169 39.562 -28.773 1.00 53.88 94 GLU A C 1
ATOM 700 O O . GLU A 1 94 ? 28.081 39.455 -27.546 1.00 53.88 94 GLU A O 1
ATOM 705 N N . ILE A 1 95 ? 28.958 38.776 -29.492 1.00 55.31 95 ILE A N 1
ATOM 706 C CA . ILE A 1 95 ? 29.585 37.579 -28.979 1.00 55.31 95 ILE A CA 1
ATOM 707 C C . ILE A 1 95 ? 30.949 37.922 -28.355 1.00 55.31 95 ILE A C 1
ATOM 709 O O . ILE A 1 95 ? 31.892 38.279 -29.058 1.00 55.31 95 ILE A O 1
ATOM 713 N N . SER A 1 96 ? 31.071 37.787 -27.030 1.00 58.69 96 SER A N 1
ATOM 714 C CA . SER A 1 96 ? 32.377 37.653 -26.370 1.00 58.69 96 SER A CA 1
ATOM 715 C C . SER A 1 96 ? 32.818 36.189 -26.390 1.00 58.69 96 SER A C 1
ATOM 717 O O . SER A 1 96 ? 31.979 35.295 -26.282 1.00 58.69 96 SER A O 1
ATOM 719 N N . ASP A 1 97 ? 34.126 35.933 -26.474 1.00 55.16 97 ASP A N 1
ATOM 720 C CA . ASP A 1 97 ? 34.680 34.568 -26.526 1.00 55.16 97 ASP A CA 1
ATOM 721 C C . ASP A 1 97 ? 34.203 33.679 -25.356 1.00 55.16 97 ASP A C 1
ATOM 723 O O . ASP A 1 97 ? 33.955 32.490 -25.541 1.00 55.16 97 ASP A O 1
ATOM 727 N N . GLU A 1 98 ? 33.973 34.264 -24.172 1.00 56.50 98 GLU A N 1
ATOM 728 C CA . GLU A 1 98 ? 33.401 33.566 -23.007 1.00 56.50 98 GLU A CA 1
ATOM 729 C C . GLU A 1 98 ? 31.954 33.101 -23.229 1.00 56.50 98 GLU A C 1
ATOM 731 O O . GLU A 1 98 ? 31.596 31.985 -22.850 1.00 56.50 98 GLU A O 1
ATOM 736 N N . LYS A 1 99 ? 31.115 33.918 -23.876 1.00 55.94 99 LYS A N 1
ATOM 737 C CA . LYS A 1 99 ? 29.725 33.541 -24.171 1.00 55.94 99 LYS A CA 1
ATOM 738 C C . LYS A 1 99 ? 29.638 32.484 -25.267 1.00 55.94 99 LYS A C 1
ATOM 740 O O . LYS A 1 99 ? 28.732 31.658 -25.221 1.00 55.94 99 LYS A O 1
ATOM 745 N N . ILE A 1 100 ? 30.595 32.453 -26.202 1.00 51.56 100 ILE A N 1
ATOM 746 C CA . ILE A 1 100 ? 30.702 31.380 -27.207 1.00 51.56 100 ILE A CA 1
ATOM 747 C C . ILE A 1 100 ? 30.948 30.044 -26.531 1.00 51.56 100 ILE A C 1
ATOM 749 O O . ILE A 1 100 ? 30.313 29.059 -26.896 1.00 51.56 100 ILE A O 1
ATOM 753 N N . GLU A 1 101 ? 31.886 29.995 -25.586 1.00 55.25 101 GLU A N 1
ATOM 754 C CA . GLU A 1 101 ? 32.183 28.767 -24.851 1.00 55.25 101 GLU A CA 1
ATOM 755 C C . GLU A 1 101 ? 30.992 28.321 -24.005 1.00 55.25 101 GLU A C 1
ATOM 757 O O . GLU A 1 101 ? 30.625 27.150 -24.064 1.00 55.25 101 GLU A O 1
ATOM 762 N N . GLU A 1 102 ? 30.334 29.234 -23.284 1.00 57.75 102 GLU A N 1
ATOM 763 C CA . GLU A 1 102 ? 29.173 28.883 -22.458 1.00 57.75 102 GLU A CA 1
ATOM 764 C C . GLU A 1 102 ? 27.978 28.426 -23.313 1.00 57.75 102 GLU A C 1
ATOM 766 O O . GLU A 1 102 ? 27.329 27.427 -22.994 1.00 57.75 102 GLU A O 1
ATOM 771 N N . ALA A 1 103 ? 27.712 29.106 -24.432 1.00 51.12 103 ALA A N 1
ATOM 772 C CA . ALA A 1 103 ? 26.652 28.739 -25.366 1.00 51.12 103 ALA A CA 1
ATOM 773 C C . ALA A 1 103 ? 26.965 27.431 -26.101 1.00 51.12 103 ALA A C 1
ATOM 775 O O . ALA A 1 103 ? 26.067 26.611 -26.264 1.00 51.12 103 ALA A O 1
ATOM 776 N N . LYS A 1 104 ? 28.224 27.183 -26.491 1.00 55.41 104 LYS A N 1
ATOM 777 C CA . LYS A 1 104 ? 28.648 25.895 -27.065 1.00 55.41 104 LYS A CA 1
ATOM 778 C C . LYS A 1 104 ? 28.545 24.770 -26.046 1.00 55.41 104 LYS A C 1
ATOM 780 O O . LYS A 1 104 ? 28.011 23.726 -26.391 1.00 55.41 104 LYS A O 1
ATOM 785 N N . ALA A 1 105 ? 28.965 24.988 -24.801 1.00 62.75 105 ALA A N 1
ATOM 786 C CA . ALA A 1 105 ? 28.842 23.997 -23.736 1.00 62.75 105 ALA A CA 1
ATOM 787 C C . ALA A 1 105 ? 27.370 23.661 -23.451 1.00 62.75 105 ALA A C 1
ATOM 789 O O . ALA A 1 105 ? 27.011 22.485 -23.416 1.00 62.75 105 ALA A O 1
ATOM 790 N N . ARG A 1 106 ? 26.495 24.674 -23.341 1.00 55.84 106 ARG A N 1
ATOM 791 C CA . ARG A 1 106 ? 25.042 24.474 -23.197 1.00 55.84 106 ARG A CA 1
ATOM 792 C C . ARG A 1 106 ? 24.415 23.819 -24.419 1.00 55.84 106 ARG A C 1
ATOM 794 O O . ARG A 1 106 ? 23.564 22.955 -24.254 1.00 55.84 106 ARG A O 1
ATOM 801 N N . ALA A 1 107 ? 24.803 24.214 -25.629 1.00 50.66 107 ALA A N 1
ATOM 802 C CA . ALA A 1 107 ? 24.284 23.634 -26.862 1.00 50.66 107 ALA A CA 1
ATOM 803 C C . ALA A 1 107 ? 24.748 22.186 -27.035 1.00 50.66 107 ALA A C 1
ATOM 805 O O . ALA A 1 107 ? 23.985 21.365 -27.520 1.00 50.66 107 ALA A O 1
ATOM 806 N N . GLU A 1 108 ? 25.960 21.844 -26.605 1.00 59.50 108 GLU A N 1
ATOM 807 C CA . GLU A 1 108 ? 26.489 20.482 -26.625 1.00 59.50 108 GLU A CA 1
ATOM 808 C C . GLU A 1 108 ? 25.857 19.610 -25.529 1.00 59.50 108 GLU A C 1
ATOM 810 O O . GLU A 1 108 ? 25.564 18.437 -25.761 1.00 59.50 108 GLU A O 1
ATOM 815 N N . GLU A 1 109 ? 25.545 20.187 -24.366 1.00 58.66 109 GLU A N 1
ATOM 816 C CA . GLU A 1 109 ? 24.760 19.541 -23.309 1.00 58.66 109 GLU A CA 1
ATOM 817 C C . GLU A 1 109 ? 23.298 19.321 -23.740 1.00 58.66 109 GLU A C 1
ATOM 819 O O . GLU A 1 109 ? 22.772 18.216 -23.613 1.00 58.66 109 GLU A O 1
ATOM 824 N N . LEU A 1 110 ? 22.659 20.327 -24.345 1.00 51.78 110 LEU A N 1
ATOM 825 C CA . LEU A 1 110 ? 21.318 20.223 -24.927 1.00 51.78 110 LEU A CA 1
ATOM 826 C C . LEU A 1 110 ? 21.289 19.255 -26.110 1.00 51.78 110 LEU A C 1
ATOM 828 O O . LEU A 1 110 ? 20.357 18.467 -26.211 1.00 51.78 110 LEU A O 1
ATOM 832 N N . LYS A 1 111 ? 22.321 19.236 -26.958 1.00 54.38 111 LYS A N 1
ATOM 833 C CA . LYS A 1 111 ? 22.448 18.287 -28.070 1.00 54.38 111 LYS A CA 1
ATOM 834 C C . LYS A 1 111 ? 22.605 16.854 -27.565 1.00 54.38 111 LYS A C 1
ATOM 836 O O . LYS A 1 111 ? 21.914 15.986 -28.077 1.00 54.38 111 LYS A O 1
ATOM 841 N N . LYS A 1 112 ? 23.374 16.613 -26.495 1.00 57.09 112 LYS A N 1
ATOM 842 C CA . LYS A 1 112 ? 23.399 15.306 -25.802 1.00 57.09 112 LYS A CA 1
ATOM 843 C C . LYS A 1 112 ? 22.035 14.922 -25.219 1.00 57.09 112 LYS A C 1
ATOM 845 O O . LYS A 1 112 ? 21.662 13.754 -25.236 1.00 57.09 112 LYS A O 1
ATOM 850 N N . LEU A 1 113 ? 21.275 15.893 -24.710 1.00 51.06 113 LEU A N 1
ATOM 851 C CA . LEU A 1 113 ? 19.922 15.668 -24.189 1.00 51.06 113 LEU A CA 1
ATOM 852 C C . LEU A 1 113 ? 18.873 15.462 -25.301 1.00 51.06 113 LEU A C 1
ATOM 854 O O . LEU A 1 113 ? 17.866 14.798 -25.054 1.00 51.06 113 LEU A O 1
ATOM 858 N N . MET A 1 114 ? 19.085 16.026 -26.495 1.00 46.34 114 MET A N 1
ATOM 859 C CA . MET A 1 114 ? 18.185 15.951 -27.657 1.00 46.34 114 MET A CA 1
ATOM 860 C C . MET A 1 114 ? 18.472 14.743 -28.557 1.00 46.34 114 MET A C 1
ATOM 862 O O . MET A 1 114 ? 17.522 14.109 -29.010 1.00 46.34 114 MET A O 1
ATOM 866 N N . GLU A 1 115 ? 19.740 14.351 -28.731 1.00 49.44 115 GLU A N 1
ATOM 867 C CA . GLU A 1 115 ? 20.133 13.086 -29.378 1.00 49.44 115 GLU A CA 1
ATOM 868 C C . GLU A 1 115 ? 19.511 11.874 -28.654 1.00 49.44 115 GLU A C 1
ATOM 870 O O . GLU A 1 115 ? 19.188 10.878 -29.293 1.00 49.44 115 GLU A O 1
ATOM 875 N N . ASN A 1 116 ? 19.211 12.005 -27.355 1.00 46.91 116 ASN A N 1
ATOM 876 C CA . ASN A 1 116 ? 18.506 10.998 -26.552 1.00 46.91 116 ASN A CA 1
ATOM 877 C C . ASN A 1 116 ? 16.965 11.132 -26.538 1.00 46.91 116 ASN A C 1
ATOM 879 O O . ASN A 1 116 ? 16.303 10.369 -25.836 1.00 46.91 116 ASN A O 1
ATOM 883 N N . LYS A 1 117 ? 16.361 12.104 -27.244 1.00 44.59 117 LYS A N 1
ATOM 884 C CA . LYS A 1 117 ? 14.905 12.382 -27.175 1.00 44.59 117 LYS A CA 1
ATOM 885 C C . LYS A 1 117 ? 14.138 12.267 -28.493 1.00 44.59 117 LYS A C 1
ATOM 887 O O . LYS A 1 117 ? 12.910 12.208 -28.441 1.00 44.59 117 LYS A O 1
ATOM 892 N N . GLU A 1 118 ? 14.798 12.217 -29.651 1.00 37.31 118 GLU A N 1
ATOM 893 C CA . GLU A 1 118 ? 14.099 12.067 -30.946 1.00 37.31 118 GLU A CA 1
ATOM 894 C C . GLU A 1 118 ? 13.759 10.613 -31.317 1.00 37.31 118 GLU A C 1
ATOM 896 O O . GLU A 1 118 ? 12.971 10.366 -32.230 1.00 37.31 118 GLU A O 1
ATOM 901 N N . HIS A 1 119 ? 14.259 9.638 -30.561 1.00 37.69 119 HIS A N 1
ATOM 902 C CA . HIS A 1 119 ? 13.649 8.317 -30.477 1.00 37.69 119 HIS A CA 1
ATOM 903 C C . HIS A 1 119 ? 12.975 8.194 -29.112 1.00 37.69 119 HIS A C 1
ATOM 905 O O . HIS A 1 119 ? 13.599 8.427 -28.079 1.00 37.69 119 HIS A O 1
ATOM 911 N N . VAL A 1 120 ? 11.710 7.760 -29.083 1.00 40.94 120 VAL A N 1
ATOM 912 C CA . VAL A 1 120 ? 11.287 6.926 -27.954 1.00 40.94 120 VAL A CA 1
ATOM 913 C C . VAL A 1 120 ? 12.161 5.694 -28.087 1.00 40.94 120 VAL A C 1
ATOM 915 O O . VAL A 1 120 ? 11.877 4.819 -28.902 1.00 40.94 120 VAL A O 1
ATOM 918 N N . ASP A 1 121 ? 13.294 5.714 -27.401 1.00 43.06 121 ASP A N 1
ATOM 919 C CA . ASP A 1 121 ? 14.266 4.646 -27.461 1.00 43.06 121 ASP A CA 1
ATOM 920 C C . ASP A 1 121 ? 13.667 3.470 -26.685 1.00 43.06 121 ASP A C 1
ATOM 922 O O . ASP A 1 121 ? 13.815 3.328 -25.470 1.00 43.06 121 ASP A O 1
ATOM 926 N N . PHE A 1 122 ? 12.840 2.696 -27.393 1.00 40.06 122 PHE A N 1
ATOM 927 C CA . PHE A 1 122 ? 12.245 1.470 -26.883 1.00 40.06 122 PHE A CA 1
ATOM 928 C C . PHE A 1 122 ? 13.347 0.532 -26.389 1.00 40.06 122 PHE A C 1
ATOM 930 O O . PHE A 1 122 ? 13.125 -0.144 -25.393 1.00 40.06 122 PHE A O 1
ATOM 937 N N . GLU A 1 123 ? 14.535 0.557 -27.005 1.00 39.62 123 GLU A N 1
ATOM 938 C CA . GLU A 1 123 ? 15.686 -0.231 -26.569 1.00 39.62 123 GLU A CA 1
ATOM 939 C C . GLU A 1 123 ? 16.284 0.317 -25.270 1.00 39.62 123 GLU A C 1
ATOM 941 O O . GLU A 1 123 ? 16.531 -0.465 -24.360 1.00 39.62 123 GLU A O 1
ATOM 946 N N . HIS A 1 124 ? 16.431 1.635 -25.101 1.00 45.22 124 HIS A N 1
ATOM 947 C CA . HIS A 1 124 ? 16.845 2.229 -23.819 1.00 45.22 124 HIS A CA 1
ATOM 948 C C . HIS A 1 124 ? 15.825 1.961 -22.703 1.00 45.22 124 HIS A C 1
ATOM 950 O O . HIS A 1 124 ? 16.194 1.582 -21.595 1.00 45.22 124 HIS A O 1
ATOM 956 N N . PHE A 1 125 ? 14.526 2.079 -22.992 1.00 45.06 125 PHE A N 1
ATOM 957 C CA . PHE A 1 125 ? 13.456 1.769 -22.038 1.00 45.06 125 PHE A CA 1
ATOM 958 C C . PHE A 1 125 ? 13.356 0.266 -21.710 1.00 45.06 125 PHE A C 1
ATOM 960 O O . PHE A 1 125 ? 12.935 -0.103 -20.607 1.00 45.06 125 PHE A O 1
ATOM 967 N N . GLU A 1 126 ? 13.722 -0.609 -22.650 1.00 49.75 126 GLU A N 1
ATOM 968 C CA . GLU A 1 126 ? 13.881 -2.049 -22.419 1.00 49.75 126 GLU A CA 1
ATOM 969 C C . GLU A 1 126 ? 15.184 -2.389 -21.681 1.00 49.75 126 GLU A C 1
ATOM 971 O O . GLU A 1 126 ? 15.178 -3.331 -20.890 1.00 49.75 126 GLU A O 1
ATOM 976 N N . ALA A 1 127 ? 16.252 -1.610 -21.873 1.00 55.50 127 ALA A N 1
ATOM 977 C CA . ALA A 1 127 ? 17.562 -1.792 -21.246 1.00 55.50 127 ALA A CA 1
ATOM 978 C C . ALA A 1 127 ? 17.652 -1.231 -19.815 1.00 55.50 127 ALA A C 1
ATOM 980 O O . ALA A 1 127 ? 18.545 -1.616 -19.060 1.00 55.50 127 ALA A O 1
ATOM 981 N N . MET A 1 128 ? 16.739 -0.338 -19.420 1.00 75.94 128 MET A N 1
ATOM 982 C CA . MET A 1 128 ? 16.633 0.145 -18.043 1.00 75.94 128 MET A CA 1
ATOM 983 C C . MET A 1 128 ? 16.118 -0.951 -17.108 1.00 75.94 128 MET A C 1
ATOM 985 O O . MET A 1 128 ? 15.011 -1.470 -17.295 1.00 75.94 128 MET A O 1
ATOM 989 N N . SER A 1 129 ? 16.863 -1.223 -16.034 1.00 88.19 129 SER A N 1
ATOM 990 C CA . SER A 1 129 ? 16.384 -2.095 -14.964 1.00 88.19 129 SER A CA 1
ATOM 991 C C . SER A 1 129 ? 15.224 -1.456 -14.202 1.00 88.19 129 SER A C 1
ATOM 993 O O . SER A 1 129 ? 15.132 -0.237 -13.979 1.00 88.19 129 SER A O 1
ATOM 995 N N . LYS A 1 130 ? 14.280 -2.303 -13.804 1.00 94.50 130 LYS A N 1
ATOM 996 C CA . LYS A 1 130 ? 13.027 -1.898 -13.171 1.00 94.50 130 LYS A CA 1
ATOM 997 C C . LYS A 1 130 ? 12.983 -2.426 -11.750 1.00 94.50 130 LYS A C 1
ATOM 999 O O . LYS A 1 130 ? 13.195 -3.606 -11.477 1.00 94.50 130 LYS A O 1
ATOM 1004 N N . PHE A 1 131 ? 12.635 -1.531 -10.833 1.00 97.25 131 PHE A N 1
ATOM 1005 C CA . PHE A 1 131 ? 12.371 -1.871 -9.445 1.00 97.25 131 PHE A CA 1
ATOM 1006 C C . PHE A 1 131 ? 10.874 -1.766 -9.163 1.00 97.25 131 PHE A C 1
ATOM 1008 O O . PHE A 1 131 ? 10.308 -0.673 -9.054 1.00 97.25 131 PHE A O 1
ATOM 1015 N N . TYR A 1 132 ? 10.215 -2.910 -9.046 1.00 98.31 132 TYR A N 1
ATOM 1016 C CA . TYR A 1 132 ? 8.778 -3.002 -8.844 1.00 98.31 132 TYR A CA 1
ATOM 1017 C C . TYR A 1 132 ? 8.422 -2.993 -7.359 1.00 98.31 132 TYR A C 1
ATOM 1019 O O . TYR A 1 132 ? 8.965 -3.765 -6.577 1.00 98.31 132 TYR A O 1
ATOM 1027 N N . VAL A 1 133 ? 7.456 -2.166 -6.965 1.00 98.12 133 VAL A N 1
ATOM 1028 C CA . VAL A 1 133 ? 6.856 -2.208 -5.622 1.00 98.12 133 VAL A CA 1
ATOM 1029 C C . VAL A 1 133 ? 5.500 -2.883 -5.750 1.00 98.12 133 VAL A C 1
ATOM 1031 O O . VAL A 1 133 ? 4.576 -2.287 -6.301 1.00 98.12 133 VAL A O 1
ATOM 1034 N N . VAL A 1 134 ? 5.389 -4.133 -5.302 1.00 98.38 134 VAL A N 1
ATOM 1035 C CA . VAL A 1 134 ? 4.249 -5.001 -5.619 1.00 98.38 134 VAL A CA 1
ATOM 1036 C C . VAL A 1 134 ? 3.407 -5.268 -4.382 1.00 98.38 134 VAL A C 1
ATOM 1038 O O . VAL A 1 134 ? 3.864 -5.900 -3.434 1.00 98.38 134 VAL A O 1
ATOM 1041 N N . ALA A 1 135 ? 2.158 -4.798 -4.405 1.00 97.69 135 ALA A N 1
ATOM 1042 C CA . ALA A 1 135 ? 1.209 -5.094 -3.342 1.00 97.69 135 ALA A CA 1
ATOM 1043 C C . ALA A 1 135 ? 0.787 -6.574 -3.348 1.00 97.69 135 ALA A C 1
ATOM 1045 O O . ALA A 1 135 ? 0.440 -7.129 -4.396 1.00 97.69 135 ALA A O 1
ATOM 1046 N N . THR A 1 136 ? 0.789 -7.197 -2.171 1.00 97.75 136 THR A N 1
ATOM 1047 C CA . THR A 1 136 ? 0.361 -8.580 -1.928 1.00 97.75 136 THR A CA 1
ATOM 1048 C C . THR A 1 136 ? -1.004 -8.619 -1.229 1.00 97.75 136 THR A C 1
ATOM 1050 O O . THR A 1 136 ? -1.451 -7.614 -0.669 1.00 97.75 136 THR A O 1
ATOM 1053 N N . PRO A 1 137 ? -1.721 -9.755 -1.264 1.00 98.06 137 PRO A N 1
ATOM 1054 C CA . PRO A 1 137 ? -2.988 -9.891 -0.552 1.00 98.06 137 PRO A CA 1
ATOM 1055 C C . PRO A 1 137 ? -2.896 -9.645 0.960 1.00 98.06 137 PRO A C 1
ATOM 1057 O O . PRO A 1 137 ? -1.869 -9.915 1.572 1.00 98.06 137 PRO A O 1
ATOM 1060 N N . ILE A 1 138 ? -4.000 -9.208 1.577 1.00 97.12 138 ILE A N 1
ATOM 1061 C CA . ILE A 1 138 ? -4.091 -8.931 3.030 1.00 97.12 138 ILE A CA 1
ATOM 1062 C C . ILE A 1 138 ? -4.809 -10.031 3.834 1.00 97.12 138 ILE A C 1
ATOM 1064 O O . ILE A 1 138 ? -5.077 -9.875 5.023 1.00 97.12 138 ILE A O 1
ATOM 1068 N N . GLY A 1 139 ? -5.124 -11.161 3.201 1.00 96.38 139 GLY A N 1
ATOM 1069 C CA . GLY A 1 139 ? -5.790 -12.285 3.860 1.00 96.38 139 GLY A CA 1
ATOM 1070 C C . GLY A 1 139 ? -6.349 -13.318 2.889 1.00 96.38 139 GLY A C 1
ATOM 1071 O O . GLY A 1 139 ? -6.178 -14.519 3.108 1.00 96.38 139 GLY A O 1
ATOM 1072 N N . ASN A 1 140 ? -6.949 -12.870 1.788 1.00 97.38 140 ASN A N 1
ATOM 1073 C CA . ASN A 1 140 ? -7.434 -13.740 0.721 1.00 97.38 140 ASN A CA 1
ATOM 1074 C C . ASN A 1 140 ? -6.482 -13.733 -0.472 1.00 97.38 140 ASN A C 1
ATOM 1076 O O . ASN A 1 140 ? -6.329 -12.721 -1.141 1.00 97.38 140 ASN A O 1
ATOM 1080 N N . LEU A 1 141 ? -5.888 -14.887 -0.795 1.00 96.25 141 LEU A N 1
ATOM 1081 C CA . LEU A 1 141 ? -4.948 -15.004 -1.916 1.00 96.25 141 LEU A CA 1
ATOM 1082 C C . LEU A 1 141 ? -5.532 -14.485 -3.242 1.00 96.25 141 LEU A C 1
ATOM 1084 O O . LEU A 1 141 ? -4.776 -13.955 -4.046 1.00 96.25 141 LEU A O 1
ATOM 1088 N N . GLY A 1 142 ? -6.855 -14.566 -3.435 1.00 96.94 142 GLY A N 1
ATOM 1089 C CA . GLY A 1 142 ? -7.552 -14.067 -4.623 1.00 96.94 142 GLY A CA 1
ATOM 1090 C C . GLY A 1 142 ? -7.506 -12.549 -4.838 1.00 96.94 142 GLY A C 1
ATOM 1091 O O . GLY A 1 142 ? -7.820 -12.111 -5.939 1.00 96.94 142 GLY A O 1
ATOM 1092 N N . ASP A 1 143 ? -7.080 -11.763 -3.846 1.00 97.81 143 ASP A N 1
ATOM 1093 C CA . ASP A 1 143 ? -7.008 -10.297 -3.947 1.00 97.81 143 ASP A CA 1
ATOM 1094 C C . ASP A 1 143 ? -5.732 -9.795 -4.646 1.00 97.81 143 ASP A C 1
ATOM 1096 O O . ASP A 1 143 ? -5.521 -8.586 -4.784 1.00 97.81 143 ASP A O 1
ATOM 1100 N N . ILE A 1 144 ? -4.849 -10.702 -5.081 1.00 98.06 144 ILE A N 1
ATOM 1101 C CA . ILE A 1 144 ? -3.693 -10.325 -5.897 1.00 98.06 144 ILE A CA 1
ATOM 1102 C C . ILE A 1 144 ? -4.156 -9.881 -7.289 1.00 98.06 144 ILE A C 1
ATOM 1104 O O . ILE A 1 144 ? -5.065 -10.458 -7.886 1.00 98.06 144 ILE A O 1
ATOM 1108 N N . THR A 1 145 ? -3.500 -8.867 -7.850 1.00 98.38 145 THR A N 1
ATOM 1109 C CA . THR A 1 145 ? -3.810 -8.407 -9.207 1.00 98.38 145 THR A CA 1
ATOM 1110 C C . THR A 1 145 ? -3.126 -9.279 -10.261 1.00 98.38 145 THR A C 1
ATOM 1112 O O . THR A 1 145 ? -2.037 -9.811 -10.037 1.00 98.38 145 THR A O 1
ATOM 1115 N N . LEU A 1 146 ? -3.721 -9.375 -11.455 1.00 98.25 146 LEU A N 1
ATOM 1116 C CA . LEU A 1 146 ? -3.091 -10.059 -12.595 1.00 98.25 146 LEU A CA 1
ATOM 1117 C C . LEU A 1 146 ? -1.712 -9.462 -12.909 1.00 98.25 146 LEU A C 1
ATOM 1119 O O . LEU A 1 146 ? -0.742 -10.198 -13.066 1.00 98.25 146 LEU A O 1
ATOM 1123 N N . ARG A 1 147 ? -1.601 -8.128 -12.867 1.00 98.31 147 ARG A N 1
ATOM 1124 C CA . ARG A 1 147 ? -0.340 -7.416 -13.104 1.00 98.31 147 ARG A CA 1
ATOM 1125 C C . ARG A 1 147 ? 0.729 -7.753 -12.065 1.00 98.31 147 ARG A C 1
ATOM 1127 O O . ARG A 1 147 ? 1.902 -7.828 -12.416 1.00 98.31 147 ARG A O 1
ATOM 1134 N N . ALA A 1 148 ? 0.352 -7.955 -10.800 1.00 98.50 148 ALA A N 1
ATOM 1135 C CA . ALA A 1 148 ? 1.283 -8.402 -9.765 1.00 98.50 148 ALA A CA 1
ATOM 1136 C C . ALA A 1 148 ? 1.800 -9.817 -10.057 1.00 98.50 148 ALA A C 1
ATOM 1138 O O . ALA A 1 148 ? 3.005 -10.033 -9.990 1.00 98.50 148 ALA A O 1
ATOM 1139 N N . ILE A 1 149 ? 0.927 -10.751 -10.455 1.00 98.50 149 ILE A N 1
ATOM 1140 C CA . ILE A 1 149 ? 1.340 -12.109 -10.848 1.00 98.50 149 ILE A CA 1
ATOM 1141 C C . ILE A 1 149 ? 2.306 -12.058 -12.038 1.00 98.50 149 ILE A C 1
ATOM 1143 O O . ILE A 1 149 ? 3.369 -12.671 -11.986 1.00 98.50 149 ILE A O 1
ATOM 1147 N N . GLU A 1 150 ? 1.957 -11.322 -13.095 1.00 98.25 150 GLU A N 1
ATOM 1148 C CA . GLU A 1 150 ? 2.791 -11.169 -14.296 1.00 98.25 150 GLU A CA 1
ATOM 1149 C C . GLU A 1 150 ? 4.157 -10.563 -13.962 1.00 98.25 150 GLU A C 1
ATOM 1151 O O . GLU A 1 150 ? 5.183 -11.098 -14.372 1.00 98.25 150 GLU A O 1
ATOM 1156 N N . THR A 1 151 ? 4.170 -9.507 -13.143 1.00 98.31 151 THR A N 1
ATOM 1157 C CA . THR A 1 151 ? 5.401 -8.839 -12.698 1.00 98.31 151 THR A CA 1
ATOM 1158 C C . THR A 1 151 ? 6.279 -9.795 -11.890 1.00 98.31 151 THR A C 1
ATOM 1160 O O . THR A 1 151 ? 7.461 -9.955 -12.174 1.00 98.31 151 THR A O 1
ATOM 1163 N N . LEU A 1 152 ? 5.713 -10.500 -10.907 1.00 98.44 152 LEU A N 1
ATOM 1164 C CA . LEU A 1 152 ? 6.468 -11.462 -10.099 1.00 98.44 152 LEU A CA 1
ATOM 1165 C C . LEU A 1 152 ? 6.974 -12.655 -10.928 1.00 98.44 152 LEU A C 1
ATOM 1167 O O . LEU A 1 152 ? 7.975 -13.261 -10.560 1.00 98.44 152 LEU A O 1
ATOM 1171 N N . LYS A 1 153 ? 6.325 -12.985 -12.054 1.00 98.25 153 LYS A N 1
ATOM 1172 C CA . LYS A 1 153 ? 6.811 -13.984 -13.022 1.00 98.25 153 LYS A CA 1
ATOM 1173 C C . LYS A 1 153 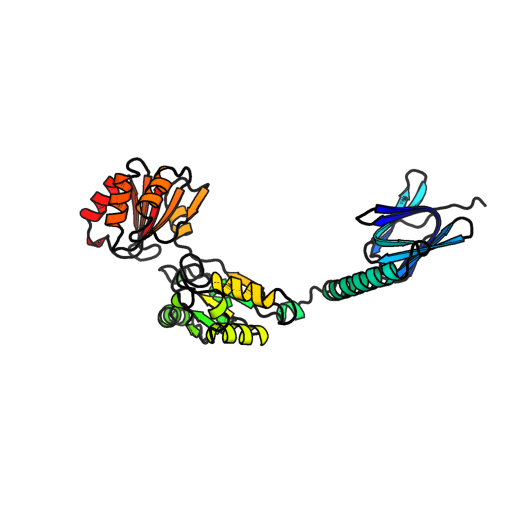? 7.887 -13.446 -13.966 1.00 98.25 153 LYS A C 1
ATOM 1175 O O . LYS A 1 153 ? 8.650 -14.255 -14.496 1.00 98.25 153 LYS A O 1
ATOM 1180 N N . SER A 1 154 ? 7.981 -12.136 -14.183 1.00 97.06 154 SER A N 1
ATOM 1181 C CA . SER A 1 154 ? 8.964 -11.551 -15.100 1.00 97.06 154 SER A CA 1
ATOM 1182 C C . SER A 1 154 ? 10.292 -11.226 -14.417 1.00 97.06 154 SER A C 1
ATOM 1184 O O . SER A 1 154 ? 11.330 -11.559 -14.979 1.00 97.06 154 SER A O 1
ATOM 1186 N N . VAL A 1 155 ? 10.270 -10.672 -13.198 1.00 98.25 155 VAL A N 1
ATOM 1187 C CA . VAL A 1 155 ? 11.476 -10.194 -12.490 1.00 98.25 155 VAL A CA 1
ATOM 1188 C C . VAL A 1 155 ? 12.538 -11.275 -12.258 1.00 98.25 155 VAL A C 1
ATOM 1190 O O . VAL A 1 155 ? 12.238 -12.472 -12.200 1.00 98.25 155 VAL A O 1
ATOM 1193 N N . ASP A 1 156 ? 13.789 -10.855 -12.093 1.00 98.12 156 ASP A N 1
ATOM 1194 C CA . ASP A 1 156 ? 14.931 -11.724 -11.811 1.00 98.12 156 ASP A CA 1
ATOM 1195 C C . ASP A 1 156 ? 15.007 -12.142 -10.337 1.00 98.12 156 ASP A C 1
ATOM 1197 O O . ASP A 1 156 ? 15.450 -13.252 -10.050 1.00 98.12 156 ASP A O 1
ATOM 1201 N N . LEU A 1 157 ? 14.576 -11.288 -9.400 1.00 98.38 157 LEU A N 1
ATOM 1202 C CA . LEU A 1 157 ? 14.621 -11.556 -7.956 1.00 98.38 157 LEU A CA 1
ATOM 1203 C C . LEU A 1 157 ? 13.484 -10.841 -7.211 1.00 98.38 157 LEU A C 1
ATOM 1205 O O . LEU A 1 157 ? 13.158 -9.686 -7.486 1.00 98.38 157 LEU A O 1
ATOM 1209 N N . ILE A 1 158 ? 12.917 -11.531 -6.217 1.00 98.50 158 ILE A N 1
ATOM 1210 C CA . ILE A 1 158 ? 11.874 -10.994 -5.336 1.00 98.50 158 ILE A CA 1
ATOM 1211 C C . ILE A 1 158 ? 12.457 -10.744 -3.937 1.00 98.50 158 ILE A C 1
ATOM 1213 O O . ILE A 1 158 ? 12.932 -11.659 -3.262 1.00 98.50 158 ILE A O 1
ATOM 1217 N N . LEU A 1 159 ? 12.413 -9.496 -3.490 1.00 97.06 159 LEU A N 1
ATOM 1218 C CA . LEU A 1 159 ? 12.738 -9.061 -2.140 1.00 97.06 159 LEU A CA 1
ATOM 1219 C C . LEU A 1 159 ? 11.494 -9.207 -1.261 1.00 97.06 159 LEU A C 1
ATOM 1221 O O . LEU A 1 159 ? 10.462 -8.598 -1.540 1.00 97.06 159 LEU A O 1
ATOM 1225 N N . CYS A 1 160 ? 11.599 -10.003 -0.202 1.00 94.44 160 CYS A N 1
ATOM 1226 C CA . CYS A 1 160 ? 10.488 -10.338 0.688 1.00 94.44 160 CYS A CA 1
ATOM 1227 C C . CYS A 1 160 ? 10.790 -9.883 2.110 1.00 94.44 160 CYS A C 1
ATOM 1229 O O . CYS A 1 160 ? 11.907 -10.094 2.575 1.00 94.44 160 CYS A O 1
ATOM 1231 N N . GLU A 1 161 ? 9.801 -9.389 2.845 1.00 90.88 161 GLU A N 1
ATOM 1232 C CA . GLU A 1 161 ? 9.926 -9.234 4.299 1.00 90.88 161 GLU A CA 1
ATOM 1233 C C . GLU A 1 161 ? 10.231 -10.590 4.970 1.00 90.88 161 GLU A C 1
ATOM 1235 O O . GLU A 1 161 ? 11.340 -10.789 5.484 1.00 90.88 161 GLU A O 1
ATOM 1240 N N . ASP A 1 162 ? 9.328 -11.569 4.834 1.00 91.88 162 ASP A N 1
ATOM 1241 C CA . ASP A 1 162 ? 9.563 -12.971 5.188 1.00 91.88 162 ASP A CA 1
ATOM 1242 C C . ASP A 1 162 ? 9.399 -13.890 3.965 1.00 91.88 162 ASP A C 1
ATOM 1244 O O . ASP A 1 162 ? 8.308 -14.124 3.437 1.00 91.88 162 ASP A O 1
ATOM 1248 N N . THR A 1 163 ? 10.501 -14.508 3.529 1.00 94.75 163 THR A N 1
ATOM 1249 C CA . THR A 1 163 ? 10.493 -15.422 2.375 1.00 94.75 163 THR A CA 1
ATOM 1250 C C . THR A 1 163 ? 9.584 -16.636 2.579 1.00 94.75 163 THR A C 1
ATOM 1252 O O . THR A 1 163 ? 9.076 -17.186 1.603 1.00 94.75 163 THR A O 1
ATOM 1255 N N . ARG A 1 164 ? 9.324 -17.052 3.826 1.00 94.00 164 ARG A N 1
ATOM 1256 C CA . ARG A 1 164 ? 8.438 -18.184 4.149 1.00 94.00 164 ARG A CA 1
ATOM 1257 C C . ARG A 1 164 ? 6.969 -17.821 3.963 1.00 94.00 164 ARG A C 1
ATOM 1259 O O . ARG A 1 164 ? 6.178 -18.691 3.596 1.00 94.00 164 ARG A O 1
ATOM 1266 N N . VAL A 1 165 ? 6.603 -16.566 4.230 1.00 94.25 165 VAL A N 1
ATOM 1267 C CA . VAL A 1 165 ? 5.247 -16.048 4.004 1.00 94.25 165 VAL A CA 1
ATOM 1268 C C . VAL A 1 165 ? 5.025 -15.897 2.507 1.00 94.25 165 VAL A C 1
ATOM 1270 O O . VAL A 1 165 ? 4.114 -16.531 1.965 1.00 94.25 165 VAL A O 1
ATOM 1273 N N . THR A 1 166 ? 5.924 -15.183 1.824 1.00 96.56 166 THR A N 1
ATOM 1274 C CA . THR A 1 166 ? 5.848 -14.977 0.373 1.00 96.56 166 THR A CA 1
ATOM 1275 C C . THR A 1 166 ? 5.841 -16.293 -0.398 1.00 96.56 166 THR A C 1
ATOM 1277 O O . THR A 1 166 ? 5.092 -16.419 -1.362 1.00 96.56 166 THR A O 1
ATOM 1280 N N .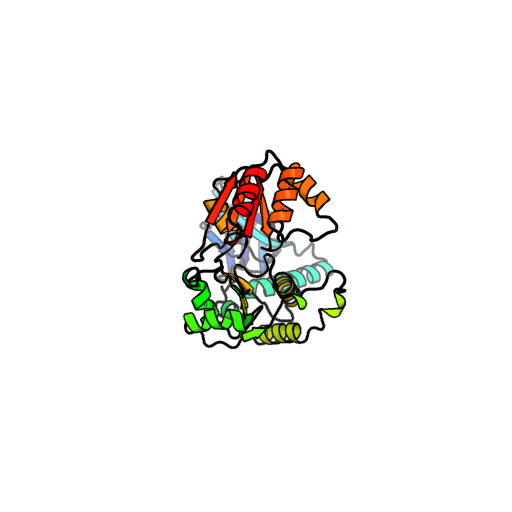 LYS A 1 167 ? 6.583 -17.320 0.044 1.00 96.88 167 LYS A N 1
ATOM 1281 C CA . LYS A 1 167 ? 6.590 -18.633 -0.619 1.00 96.88 167 LYS A CA 1
ATOM 1282 C C . LYS A 1 167 ? 5.185 -19.214 -0.816 1.00 96.88 167 LYS A C 1
ATOM 1284 O O . LYS A 1 167 ? 4.900 -19.733 -1.885 1.00 96.88 167 LYS A O 1
ATOM 1289 N N . LYS A 1 168 ? 4.277 -19.073 0.158 1.00 96.75 168 LYS A N 1
ATOM 1290 C CA . LYS A 1 168 ? 2.894 -19.576 0.027 1.00 96.75 168 LYS A CA 1
ATOM 1291 C C . LYS A 1 168 ? 2.139 -18.900 -1.120 1.00 96.75 168 LYS A C 1
ATOM 1293 O O . LYS A 1 168 ? 1.350 -19.549 -1.803 1.00 96.75 168 LYS A O 1
ATOM 1298 N N . LEU A 1 169 ? 2.372 -17.600 -1.308 1.00 97.31 169 LEU A N 1
ATOM 1299 C CA . LEU A 1 169 ? 1.805 -16.829 -2.409 1.00 97.31 169 LEU A CA 1
ATOM 1300 C C . LEU A 1 169 ? 2.403 -17.281 -3.746 1.00 97.31 169 LEU A C 1
ATOM 1302 O O . LEU A 1 169 ? 1.657 -17.542 -4.684 1.00 97.31 169 LEU A O 1
ATOM 1306 N N . LEU A 1 170 ? 3.728 -17.417 -3.822 1.00 98.06 170 LEU A N 1
ATOM 1307 C CA . LEU A 1 170 ? 4.412 -17.851 -5.043 1.00 98.06 170 LEU A CA 1
ATOM 1308 C C . LEU A 1 170 ? 3.983 -19.263 -5.463 1.00 98.06 170 LEU A C 1
ATOM 1310 O O . LEU A 1 170 ? 3.627 -19.466 -6.623 1.00 98.06 170 LEU A O 1
ATOM 1314 N N . ASP A 1 171 ? 3.909 -20.198 -4.511 1.00 98.06 171 ASP A N 1
ATOM 1315 C CA . ASP A 1 171 ? 3.455 -21.574 -4.738 1.00 98.06 171 ASP A CA 1
ATOM 1316 C C . ASP A 1 171 ? 2.005 -21.603 -5.265 1.00 98.06 171 ASP A C 1
ATOM 1318 O O . ASP A 1 171 ? 1.685 -22.361 -6.180 1.00 98.06 171 ASP A O 1
ATOM 1322 N N . LYS A 1 172 ? 1.113 -20.744 -4.739 1.00 97.75 172 LYS A N 1
ATOM 1323 C CA . LYS A 1 172 ? -0.291 -20.652 -5.187 1.00 97.75 172 LYS A CA 1
ATOM 1324 C C . LYS A 1 172 ? -0.422 -20.257 -6.663 1.00 97.75 172 LYS A C 1
ATOM 1326 O O . LYS A 1 172 ? -1.371 -20.697 -7.313 1.00 97.75 172 LYS A O 1
ATOM 1331 N N . TYR A 1 173 ? 0.483 -19.414 -7.157 1.00 97.62 173 TYR A N 1
ATOM 1332 C CA . TYR A 1 173 ? 0.445 -18.843 -8.509 1.00 97.62 173 TYR A CA 1
ATOM 1333 C C . TYR A 1 173 ? 1.487 -19.435 -9.464 1.00 97.62 173 TYR A C 1
ATOM 1335 O O . TYR A 1 173 ? 1.642 -18.932 -10.585 1.00 97.62 173 TYR A O 1
ATOM 1343 N N . ASP A 1 174 ? 2.153 -20.512 -9.039 1.00 97.69 174 ASP A N 1
ATOM 1344 C CA . ASP A 1 174 ? 3.181 -21.224 -9.800 1.00 97.69 174 ASP A CA 1
ATOM 1345 C C . ASP A 1 174 ? 4.318 -20.281 -10.246 1.00 97.69 174 ASP A C 1
ATOM 1347 O O . ASP A 1 174 ? 4.639 -20.149 -11.429 1.00 97.69 174 ASP A O 1
ATOM 1351 N N . ILE A 1 175 ? 4.865 -19.525 -9.286 1.00 98.00 175 ILE A N 1
ATOM 1352 C CA . ILE A 1 175 ? 5.940 -18.549 -9.506 1.00 98.00 175 ILE A CA 1
ATOM 1353 C C . ILE A 1 175 ? 7.258 -19.108 -8.965 1.00 98.00 175 ILE A C 1
ATOM 1355 O O . ILE A 1 175 ? 7.478 -19.164 -7.758 1.00 98.00 175 ILE A O 1
ATOM 1359 N N . HIS A 1 176 ? 8.171 -19.456 -9.871 1.00 96.50 176 HIS A N 1
ATOM 1360 C CA . HIS A 1 176 ? 9.473 -20.056 -9.549 1.00 96.50 176 HIS A CA 1
ATOM 1361 C C . HIS A 1 176 ? 10.612 -19.045 -9.703 1.00 96.50 176 HIS A C 1
ATOM 1363 O O . HIS A 1 176 ? 11.460 -19.177 -10.585 1.00 96.50 176 HIS A O 1
ATOM 1369 N N . LYS A 1 177 ? 10.614 -17.997 -8.873 1.00 97.19 177 LYS A N 1
ATOM 1370 C CA . LYS A 1 177 ? 11.671 -16.971 -8.858 1.00 97.19 177 LYS A CA 1
ATOM 1371 C C . LYS A 1 177 ? 12.507 -17.036 -7.585 1.00 97.19 177 LYS A C 1
ATOM 1373 O O . LYS A 1 177 ? 11.978 -17.408 -6.535 1.00 97.19 177 LYS A O 1
ATOM 1378 N N . PRO A 1 178 ? 13.804 -16.681 -7.645 1.00 97.44 178 PRO A N 1
ATOM 1379 C CA . PRO A 1 178 ? 14.611 -16.595 -6.440 1.00 97.44 178 PRO A CA 1
ATOM 1380 C C . PRO A 1 178 ? 14.066 -15.492 -5.527 1.00 97.44 178 PRO A C 1
ATOM 1382 O O . PRO A 1 178 ? 13.512 -14.487 -5.980 1.00 97.44 178 PRO A O 1
ATOM 1385 N N . THR A 1 179 ? 14.245 -15.687 -4.222 1.00 97.38 179 THR A N 1
ATOM 1386 C CA . THR A 1 179 ? 13.794 -14.748 -3.192 1.00 97.38 179 THR A CA 1
ATOM 1387 C C . THR A 1 179 ? 14.937 -14.363 -2.265 1.00 97.38 179 THR A C 1
ATOM 1389 O O . THR A 1 179 ? 15.724 -15.228 -1.874 1.00 97.38 179 THR A O 1
ATOM 1392 N N . MET A 1 180 ? 14.979 -13.107 -1.833 1.00 94.44 180 MET A N 1
ATOM 1393 C CA . MET A 1 180 ? 15.911 -12.604 -0.821 1.00 94.44 180 MET A CA 1
ATOM 1394 C C . MET A 1 180 ? 15.127 -11.946 0.317 1.00 94.44 180 MET A C 1
ATOM 1396 O O . MET A 1 180 ? 14.202 -11.181 0.070 1.00 94.44 180 MET A O 1
ATOM 1400 N N . SER A 1 181 ? 15.494 -12.225 1.572 1.00 92.06 181 SER A N 1
ATOM 1401 C CA . SER A 1 181 ? 14.850 -11.583 2.727 1.00 92.06 181 SER A CA 1
ATOM 1402 C C . SER A 1 181 ? 15.374 -10.159 2.947 1.00 92.06 181 SER A C 1
ATOM 1404 O O . SER A 1 181 ? 16.584 -9.945 3.086 1.00 92.06 181 SER A O 1
ATOM 1406 N N . TYR A 1 182 ? 14.450 -9.208 3.051 1.00 87.75 182 TYR A N 1
ATOM 1407 C CA . TYR A 1 182 ? 14.644 -7.790 3.335 1.00 87.75 182 TYR A CA 1
ATOM 1408 C C . TYR A 1 182 ? 13.622 -7.329 4.406 1.00 87.75 182 TYR A C 1
ATOM 1410 O O . TYR A 1 182 ? 12.590 -6.742 4.077 1.00 87.75 182 TYR A O 1
ATOM 1418 N N . PRO A 1 183 ? 13.855 -7.658 5.692 1.00 78.75 183 PRO A N 1
ATOM 1419 C CA . PRO A 1 183 ? 12.921 -7.391 6.783 1.00 78.75 183 PRO A CA 1
ATOM 1420 C C . PRO A 1 183 ? 13.020 -5.957 7.323 1.00 78.75 183 PRO A C 1
ATOM 1422 O O . PRO A 1 183 ? 13.926 -5.187 6.998 1.00 78.75 183 PRO A O 1
ATOM 1425 N N . SER A 1 184 ? 12.107 -5.621 8.232 1.00 61.03 184 SER A N 1
ATOM 1426 C CA . SER A 1 184 ? 11.981 -4.313 8.889 1.00 61.03 184 SER A CA 1
ATOM 1427 C C . SER A 1 184 ? 13.202 -3.873 9.695 1.00 61.03 184 SER A C 1
ATOM 1429 O O . SER A 1 184 ? 13.402 -2.677 9.860 1.00 61.03 184 SER A O 1
ATOM 1431 N N . ASP A 1 185 ? 14.051 -4.788 10.154 1.00 52.38 185 ASP A N 1
ATOM 1432 C CA . ASP A 1 185 ? 15.259 -4.444 10.920 1.00 52.38 185 ASP A CA 1
ATOM 1433 C C . ASP A 1 185 ? 16.394 -3.867 10.052 1.00 52.38 185 ASP A C 1
ATOM 1435 O O . ASP A 1 185 ? 17.287 -3.193 10.570 1.00 52.38 185 ASP A O 1
ATOM 1439 N N . ASP A 1 186 ? 16.331 -4.054 8.725 1.00 49.34 186 ASP A N 1
ATOM 1440 C CA . ASP A 1 186 ? 17.180 -3.326 7.770 1.00 49.34 186 ASP A CA 1
ATOM 1441 C C . ASP A 1 186 ? 16.712 -1.851 7.628 1.00 49.34 186 ASP A C 1
ATOM 1443 O O . ASP A 1 186 ? 17.397 -1.013 7.029 1.00 49.34 186 ASP A O 1
ATOM 1447 N N . ILE A 1 187 ? 15.576 -1.498 8.256 1.00 46.34 187 ILE A N 1
ATOM 1448 C CA . ILE A 1 187 ? 15.110 -0.132 8.485 1.00 46.34 187 ILE A CA 1
ATOM 1449 C C . ILE A 1 187 ? 15.703 0.385 9.792 1.00 46.34 187 ILE A C 1
ATOM 1451 O O . ILE A 1 187 ? 15.290 -0.010 10.876 1.00 46.34 187 ILE A O 1
ATOM 1455 N N . VAL A 1 188 ? 16.662 1.304 9.676 1.00 40.00 188 VAL A N 1
ATOM 1456 C CA . VAL A 1 188 ? 17.097 2.270 10.699 1.00 40.00 188 VAL A CA 1
ATOM 1457 C C . VAL A 1 188 ? 16.193 2.276 11.938 1.00 40.00 188 VAL A C 1
ATOM 1459 O O . VAL A 1 188 ? 15.149 2.932 11.986 1.00 40.00 188 VAL A O 1
ATOM 1462 N N . GLY A 1 189 ? 16.632 1.576 12.988 1.00 37.75 189 GLY A N 1
ATOM 1463 C CA . GLY A 1 189 ? 16.143 1.826 14.335 1.00 37.75 189 GLY A CA 1
ATOM 1464 C C . GLY A 1 189 ? 16.248 3.322 14.630 1.00 37.75 189 GLY A C 1
ATOM 1465 O O . GLY A 1 189 ? 17.125 4.003 14.104 1.00 37.75 189 GLY A O 1
ATOM 1466 N N . LYS A 1 190 ? 15.379 3.844 15.498 1.00 35.47 190 LYS A N 1
ATOM 1467 C CA . LYS A 1 190 ? 15.237 5.273 15.859 1.00 35.47 190 LYS A CA 1
ATOM 1468 C C . LYS A 1 190 ? 16.522 6.018 16.303 1.00 35.47 190 LYS A C 1
ATOM 1470 O O . LYS A 1 190 ? 16.426 7.180 16.668 1.00 35.47 190 LYS A O 1
ATOM 1475 N N . ASN A 1 191 ? 17.697 5.385 16.259 1.00 33.97 191 ASN A N 1
ATOM 1476 C CA . ASN A 1 191 ? 19.028 5.932 16.532 1.00 33.97 191 ASN A CA 1
ATOM 1477 C C . ASN A 1 191 ? 20.113 5.519 15.503 1.00 33.97 191 ASN A C 1
ATOM 1479 O O . ASN A 1 191 ? 21.304 5.662 15.790 1.00 33.97 191 ASN A O 1
ATOM 1483 N N . TYR A 1 192 ? 19.770 4.972 14.333 1.00 41.78 192 TYR A N 1
ATOM 1484 C CA . TYR A 1 192 ? 20.777 4.512 13.372 1.00 41.78 192 TYR A CA 1
ATOM 1485 C C . TYR A 1 192 ? 21.204 5.664 12.451 1.00 41.78 192 TYR A C 1
ATOM 1487 O O . TYR A 1 192 ? 20.434 6.150 11.627 1.00 41.78 192 TYR A O 1
ATOM 1495 N N . ARG A 1 193 ? 22.442 6.143 12.627 1.00 41.38 193 ARG A N 1
ATOM 1496 C CA . ARG A 1 193 ? 23.037 7.189 11.785 1.00 41.38 193 ARG A CA 1
ATOM 1497 C C . ARG A 1 193 ? 23.010 6.753 10.315 1.00 41.38 193 ARG A C 1
ATOM 1499 O O . ARG A 1 193 ? 23.452 5.652 9.990 1.00 41.38 193 ARG A O 1
ATOM 1506 N N . GLN A 1 194 ? 22.580 7.668 9.448 1.00 45.88 194 GLN A N 1
ATOM 1507 C CA . GLN A 1 194 ? 22.570 7.564 7.981 1.00 45.88 194 GLN A CA 1
ATOM 1508 C C . GLN A 1 194 ? 23.885 6.997 7.401 1.00 45.88 194 GLN A C 1
ATOM 1510 O O . GLN A 1 194 ? 23.869 6.298 6.394 1.00 45.88 194 GLN A O 1
ATOM 1515 N N . SER A 1 195 ? 25.017 7.210 8.084 1.00 43.25 195 SER A N 1
ATOM 1516 C CA . SER A 1 195 ? 26.347 6.761 7.660 1.00 43.25 195 SER A CA 1
ATOM 1517 C C . SER A 1 195 ? 26.609 5.249 7.722 1.00 43.25 195 SER A C 1
ATOM 1519 O O . SER A 1 195 ? 27.553 4.799 7.079 1.00 43.25 195 SER A O 1
ATOM 1521 N N . LYS A 1 196 ? 25.822 4.445 8.460 1.00 44.19 196 LYS A N 1
ATOM 1522 C CA . LYS A 1 196 ? 26.010 2.975 8.509 1.00 44.19 196 LYS A CA 1
ATOM 1523 C C . LYS A 1 196 ? 25.103 2.188 7.557 1.00 44.19 196 LYS A C 1
ATOM 1525 O O . LYS A 1 196 ? 25.387 1.022 7.308 1.00 44.19 196 LYS A O 1
ATOM 1530 N N . LEU A 1 197 ? 24.046 2.793 7.004 1.00 49.41 197 LEU A N 1
ATOM 1531 C CA . LEU A 1 197 ? 23.179 2.097 6.042 1.00 49.41 197 LEU A CA 1
ATOM 1532 C C . LEU A 1 197 ? 23.785 1.970 4.647 1.00 49.41 197 LEU A C 1
ATOM 1534 O O . LEU A 1 197 ? 23.502 0.999 3.955 1.00 49.41 197 LEU A O 1
ATOM 1538 N N . ALA A 1 198 ? 24.678 2.891 4.286 1.00 49.19 198 ALA A N 1
ATOM 1539 C CA . ALA A 1 198 ? 25.491 2.822 3.074 1.00 49.19 198 ALA A CA 1
ATOM 1540 C C . ALA A 1 198 ? 26.479 1.629 3.055 1.00 49.19 198 ALA A C 1
ATOM 1542 O O . ALA A 1 198 ? 27.292 1.523 2.148 1.00 49.19 198 ALA A O 1
ATOM 1543 N N . GLN A 1 199 ? 26.450 0.750 4.068 1.00 55.56 199 GLN A N 1
ATOM 1544 C CA . GLN A 1 199 ? 27.316 -0.428 4.186 1.00 55.56 199 GLN A CA 1
ATOM 1545 C C . GLN A 1 199 ? 26.530 -1.736 4.375 1.00 55.56 199 GLN A C 1
ATOM 1547 O O . GLN A 1 199 ? 27.128 -2.745 4.744 1.00 55.56 199 GLN A O 1
ATOM 1552 N N . SER A 1 200 ? 25.205 -1.755 4.166 1.00 74.56 200 SER A N 1
ATOM 1553 C CA . SER A 1 200 ? 24.456 -3.019 4.213 1.00 74.56 200 SER A CA 1
ATOM 1554 C C . SER A 1 200 ? 24.853 -3.897 3.018 1.00 74.56 200 SER A C 1
ATOM 1556 O O . SER A 1 200 ? 24.602 -3.497 1.879 1.00 74.56 200 SER A O 1
ATOM 1558 N N . PRO A 1 201 ? 25.412 -5.108 3.230 1.00 82.00 201 PRO A N 1
ATOM 1559 C CA . PRO A 1 201 ? 25.789 -5.995 2.129 1.00 82.00 201 PRO A CA 1
ATOM 1560 C C . PRO A 1 201 ? 24.606 -6.349 1.223 1.00 82.00 201 PRO A C 1
ATOM 1562 O O . PRO A 1 201 ? 24.777 -6.521 0.021 1.00 82.00 201 PRO A O 1
ATOM 1565 N N . LYS A 1 202 ? 23.389 -6.414 1.784 1.00 87.12 202 LYS A N 1
ATOM 1566 C CA . LYS A 1 202 ? 22.166 -6.652 1.007 1.00 87.12 202 LYS A CA 1
ATOM 1567 C C . LYS A 1 202 ? 21.820 -5.471 0.107 1.00 87.12 202 LYS A C 1
ATOM 1569 O O . LYS A 1 202 ? 21.433 -5.686 -1.032 1.00 87.12 202 LYS A O 1
ATOM 1574 N N . LEU A 1 203 ? 21.951 -4.242 0.613 1.00 87.75 203 LEU A N 1
ATOM 1575 C CA . LEU A 1 203 ? 21.674 -3.041 -0.173 1.00 87.75 203 LEU A CA 1
ATOM 1576 C C . LEU A 1 203 ? 22.664 -2.911 -1.333 1.00 87.75 203 LEU A C 1
ATOM 1578 O O . LEU A 1 203 ? 22.237 -2.701 -2.461 1.00 87.75 203 LEU A O 1
ATOM 1582 N N . ASN A 1 204 ? 23.954 -3.132 -1.068 1.00 88.56 204 ASN A N 1
ATOM 1583 C CA . ASN A 1 204 ? 24.973 -3.156 -2.117 1.00 88.56 204 ASN A CA 1
ATOM 1584 C C . ASN A 1 204 ? 24.656 -4.231 -3.156 1.00 88.56 204 ASN A C 1
ATOM 1586 O O . ASN A 1 204 ? 24.699 -3.950 -4.346 1.00 88.56 204 ASN A O 1
ATOM 1590 N N . LYS A 1 205 ? 24.228 -5.426 -2.721 1.00 92.12 205 LYS A N 1
ATOM 1591 C CA . LYS A 1 205 ? 23.841 -6.474 -3.666 1.00 92.12 205 LYS A CA 1
ATOM 1592 C C . LYS A 1 205 ? 22.629 -6.097 -4.520 1.00 92.12 205 LYS A C 1
ATOM 1594 O O . LYS A 1 205 ? 22.575 -6.470 -5.685 1.00 92.12 205 LYS A O 1
ATOM 1599 N N . ILE A 1 206 ? 21.660 -5.377 -3.954 1.00 93.88 206 ILE A N 1
ATOM 1600 C CA . ILE A 1 206 ? 20.506 -4.855 -4.698 1.00 93.88 206 ILE A CA 1
ATOM 1601 C C . ILE A 1 206 ? 20.964 -3.838 -5.749 1.00 93.88 206 ILE A C 1
ATOM 1603 O O . ILE A 1 206 ? 20.504 -3.912 -6.883 1.00 93.88 206 ILE A O 1
ATOM 1607 N N . PHE A 1 207 ? 21.873 -2.925 -5.395 1.00 92.25 207 PHE A N 1
ATOM 1608 C CA . PHE A 1 207 ? 22.430 -1.960 -6.345 1.00 92.25 207 PHE A CA 1
ATOM 1609 C C . PHE A 1 207 ? 23.210 -2.643 -7.464 1.00 92.25 207 PHE A C 1
ATOM 1611 O O . PHE A 1 207 ? 22.904 -2.384 -8.618 1.00 92.25 207 PHE A O 1
ATOM 1618 N N . GLU A 1 208 ? 24.102 -3.582 -7.138 1.00 92.06 208 GLU A N 1
ATOM 1619 C CA . GLU A 1 208 ? 24.839 -4.371 -8.135 1.00 92.06 208 GLU A CA 1
ATOM 1620 C C . GLU A 1 208 ? 23.891 -5.062 -9.123 1.00 92.06 208 GLU A C 1
ATOM 1622 O O . GLU A 1 208 ? 24.081 -4.973 -10.327 1.00 92.06 208 GLU A O 1
ATOM 1627 N N . LEU A 1 209 ? 22.833 -5.721 -8.633 1.00 94.31 209 LEU A N 1
ATOM 1628 C CA . LEU A 1 209 ? 21.868 -6.394 -9.508 1.00 94.31 209 LEU A CA 1
ATOM 1629 C C . LEU A 1 209 ? 21.147 -5.405 -10.435 1.00 94.31 209 LEU A C 1
ATOM 1631 O O . LEU A 1 209 ? 20.962 -5.691 -11.615 1.00 94.31 209 LEU A O 1
ATOM 1635 N N . LEU A 1 210 ? 20.745 -4.243 -9.920 1.00 93.31 210 LEU A N 1
ATOM 1636 C CA . LEU A 1 210 ? 20.100 -3.210 -10.732 1.00 93.31 210 LEU A CA 1
ATOM 1637 C C . LEU A 1 210 ? 21.070 -2.607 -11.764 1.00 93.31 210 LEU A C 1
ATOM 1639 O O . LEU A 1 210 ? 20.662 -2.377 -12.901 1.00 93.31 210 LEU A O 1
ATOM 1643 N N . GLU A 1 211 ? 22.338 -2.402 -11.401 1.00 90.38 211 GLU A N 1
ATOM 1644 C CA . GLU A 1 211 ? 23.417 -1.954 -12.299 1.00 90.38 211 GLU A CA 1
ATOM 1645 C C . GLU A 1 211 ? 23.734 -3.003 -13.382 1.00 90.38 211 GLU A C 1
ATOM 1647 O O . GLU A 1 211 ? 24.026 -2.650 -14.522 1.00 90.38 211 GLU A O 1
ATOM 1652 N N . GLU A 1 212 ? 23.598 -4.295 -13.064 1.00 90.25 212 GLU A N 1
ATOM 1653 C CA . GLU A 1 212 ? 23.679 -5.419 -14.011 1.00 90.25 212 GLU A CA 1
ATOM 1654 C C . GLU A 1 212 ? 22.459 -5.513 -14.956 1.00 90.25 212 GLU A C 1
ATOM 1656 O O . GLU A 1 212 ? 22.386 -6.430 -15.779 1.00 90.25 212 GLU A O 1
ATOM 1661 N N . GLY A 1 213 ? 21.484 -4.604 -14.844 1.00 90.44 213 GLY A N 1
ATOM 1662 C CA . GLY A 1 213 ? 20.282 -4.601 -15.679 1.00 90.44 213 GLY A CA 1
ATOM 1663 C C . GLY A 1 213 ? 19.193 -5.576 -15.215 1.00 90.44 213 GLY A C 1
ATOM 1664 O O . GLY A 1 213 ? 18.309 -5.914 -15.999 1.00 90.44 213 GLY A O 1
ATOM 1665 N N . LYS A 1 214 ? 19.246 -6.069 -13.969 1.00 94.00 214 LYS A N 1
ATOM 1666 C CA . LYS A 1 214 ? 18.258 -7.023 -13.434 1.00 94.00 214 LYS A CA 1
ATOM 1667 C C . LYS A 1 214 ? 17.001 -6.334 -12.935 1.00 94.00 214 LYS A C 1
ATOM 1669 O O . LYS A 1 214 ? 17.070 -5.356 -12.191 1.00 94.00 214 LYS A O 1
ATOM 1674 N N . ASP A 1 215 ? 15.855 -6.926 -13.246 1.00 97.00 215 ASP A N 1
ATOM 1675 C CA . ASP A 1 215 ? 14.567 -6.466 -12.744 1.00 97.00 215 ASP A CA 1
ATOM 1676 C C . ASP A 1 215 ? 14.293 -7.072 -11.366 1.00 97.00 215 ASP A C 1
ATOM 1678 O O . ASP A 1 215 ? 14.360 -8.289 -11.170 1.00 97.00 215 ASP A O 1
ATOM 1682 N N . LEU A 1 216 ? 13.937 -6.233 -10.396 1.00 98.25 216 LEU A N 1
ATOM 1683 C CA . LEU A 1 216 ? 13.693 -6.648 -9.013 1.00 98.25 216 LEU A CA 1
ATOM 1684 C C . LEU A 1 216 ? 12.272 -6.288 -8.584 1.00 98.25 216 LEU A C 1
ATOM 1686 O O . LEU A 1 216 ? 11.761 -5.229 -8.942 1.00 98.25 216 LEU A O 1
ATOM 1690 N N . ALA A 1 217 ? 11.642 -7.125 -7.760 1.00 98.38 217 ALA A N 1
ATOM 1691 C CA . ALA A 1 217 ? 10.371 -6.801 -7.110 1.00 98.38 217 ALA A CA 1
ATOM 1692 C C . ALA A 1 217 ? 10.518 -6.765 -5.591 1.00 98.38 217 ALA A C 1
ATOM 1694 O O . ALA A 1 217 ? 11.153 -7.635 -5.013 1.00 98.38 217 ALA A O 1
ATOM 1695 N N . LEU A 1 218 ? 9.872 -5.807 -4.939 1.00 97.81 218 LEU A N 1
ATOM 1696 C CA . LEU A 1 218 ? 9.697 -5.747 -3.496 1.00 97.81 218 LEU A CA 1
ATOM 1697 C C . LEU A 1 218 ? 8.258 -6.104 -3.129 1.00 97.81 218 LEU A C 1
ATOM 1699 O O . LEU A 1 218 ? 7.321 -5.506 -3.663 1.00 97.81 218 LEU A O 1
ATOM 1703 N N . VAL A 1 219 ? 8.105 -7.017 -2.171 1.00 97.38 219 VAL A N 1
ATOM 1704 C CA . VAL A 1 219 ? 6.828 -7.390 -1.551 1.00 97.38 219 VAL A CA 1
ATOM 1705 C C . VAL A 1 219 ? 6.919 -7.308 -0.023 1.00 97.38 219 VAL A C 1
ATOM 1707 O O . VAL A 1 219 ? 7.976 -7.563 0.556 1.00 97.38 219 VAL A O 1
ATOM 1710 N N . SER A 1 220 ? 5.805 -6.983 0.631 1.00 92.56 220 SER A N 1
ATOM 1711 C CA . SER A 1 220 ? 5.611 -7.154 2.075 1.00 92.56 220 SER A CA 1
ATOM 1712 C C . SER A 1 220 ? 4.820 -8.434 2.342 1.00 92.56 220 SER A C 1
ATOM 1714 O O . SER A 1 220 ? 4.230 -9.021 1.422 1.00 92.56 220 SER A O 1
ATOM 1716 N N . ASP A 1 221 ? 4.801 -8.872 3.600 1.00 93.25 221 ASP A N 1
ATOM 1717 C CA . ASP A 1 221 ? 4.052 -10.065 4.012 1.00 93.25 221 ASP A CA 1
ATOM 1718 C C . ASP A 1 221 ? 2.552 -9.947 3.689 1.00 93.25 221 ASP A C 1
ATOM 1720 O O . ASP A 1 221 ? 1.907 -10.945 3.359 1.00 93.25 221 ASP A O 1
ATOM 1724 N N . ALA A 1 222 ? 2.014 -8.726 3.747 1.00 94.62 222 ALA A N 1
ATOM 1725 C CA . ALA A 1 222 ? 0.647 -8.404 3.371 1.00 94.62 222 ALA A CA 1
ATOM 1726 C C . ALA A 1 222 ? 0.523 -6.943 2.915 1.00 94.62 222 ALA A C 1
ATOM 1728 O O . ALA A 1 222 ? 1.074 -6.036 3.531 1.00 94.62 222 ALA A O 1
ATOM 1729 N N . GLY A 1 223 ? -0.286 -6.692 1.887 1.00 95.88 223 GLY A N 1
ATOM 1730 C CA . GLY A 1 223 ? -0.658 -5.340 1.478 1.00 95.88 223 GLY A CA 1
ATOM 1731 C C . GLY A 1 223 ? 0.404 -4.621 0.651 1.00 95.88 223 GLY A C 1
ATOM 1732 O O . GLY A 1 223 ? 1.093 -5.217 -0.169 1.00 95.88 223 GLY A O 1
ATOM 1733 N N . THR A 1 224 ? 0.471 -3.297 0.790 1.00 96.12 224 THR A N 1
ATOM 1734 C CA . THR A 1 224 ? 1.315 -2.438 -0.052 1.00 96.12 224 THR A CA 1
ATOM 1735 C C . THR A 1 224 ? 2.660 -2.164 0.634 1.00 96.12 224 THR A C 1
ATOM 1737 O O . THR A 1 224 ? 2.658 -1.494 1.672 1.00 96.12 224 THR A O 1
ATOM 1740 N N . PRO A 1 225 ? 3.805 -2.580 0.053 1.00 94.75 225 PRO A N 1
ATOM 1741 C CA . PRO A 1 225 ? 5.111 -2.373 0.670 1.00 94.75 225 PRO A CA 1
ATOM 1742 C C . PRO A 1 225 ? 5.395 -0.896 0.966 1.00 94.75 225 PRO A C 1
ATOM 1744 O O . PRO A 1 225 ? 5.035 -0.002 0.195 1.00 94.75 225 PRO A O 1
ATOM 1747 N N . GLY A 1 226 ? 6.074 -0.634 2.082 1.00 88.38 226 GLY A N 1
ATOM 1748 C CA . GLY A 1 226 ? 6.396 0.715 2.551 1.00 88.38 226 GLY A CA 1
ATOM 1749 C C . GLY A 1 226 ? 5.272 1.441 3.302 1.00 88.38 226 GLY A C 1
ATOM 1750 O O . GLY A 1 226 ? 5.514 2.541 3.802 1.00 88.38 226 GLY A O 1
ATOM 1751 N N . ILE A 1 227 ? 4.072 0.858 3.435 1.00 90.94 227 ILE A N 1
ATOM 1752 C CA . ILE A 1 227 ? 2.951 1.445 4.189 1.00 90.94 227 ILE A CA 1
ATOM 1753 C C . ILE A 1 227 ? 2.787 0.734 5.537 1.00 90.94 227 ILE A C 1
ATOM 1755 O O . ILE A 1 227 ? 2.016 -0.204 5.674 1.00 90.94 227 ILE A O 1
ATOM 1759 N N . SER A 1 228 ? 3.487 1.233 6.562 1.00 86.06 228 SER A N 1
ATOM 1760 C CA . SER A 1 228 ? 3.670 0.557 7.870 1.00 86.06 228 SER A CA 1
ATOM 1761 C C . SER A 1 228 ? 4.420 -0.779 7.817 1.00 86.06 228 SER A C 1
ATOM 1763 O O . SER A 1 228 ? 4.501 -1.452 8.839 1.00 86.06 228 SER A O 1
ATOM 1765 N N . ASP A 1 229 ? 5.042 -1.062 6.674 1.00 80.75 229 ASP A N 1
ATOM 1766 C CA . ASP A 1 229 ? 5.873 -2.228 6.381 1.00 80.75 229 ASP A CA 1
ATOM 1767 C C . ASP A 1 229 ? 7.256 -1.772 5.869 1.00 80.75 229 ASP A C 1
ATOM 1769 O O . ASP A 1 229 ? 7.454 -0.580 5.574 1.00 80.75 229 ASP A O 1
ATOM 1773 N N . PRO A 1 230 ? 8.233 -2.683 5.712 1.00 78.56 230 PRO A N 1
ATOM 1774 C CA . PRO A 1 230 ? 9.510 -2.372 5.081 1.00 78.56 230 PRO A CA 1
ATOM 1775 C C . PRO A 1 230 ? 9.375 -1.899 3.636 1.00 78.56 230 PRO A C 1
ATOM 1777 O O . PRO A 1 230 ? 8.412 -2.213 2.942 1.00 78.56 230 PRO A O 1
ATOM 1780 N N . GLY A 1 231 ? 10.366 -1.132 3.170 1.00 85.00 231 GLY A N 1
ATOM 1781 C CA . GLY A 1 231 ? 10.483 -0.779 1.752 1.00 85.00 231 GLY A CA 1
ATOM 1782 C C . GLY A 1 231 ? 10.618 0.699 1.423 1.00 85.00 231 GLY A C 1
ATOM 1783 O O . GLY A 1 231 ? 11.352 1.040 0.500 1.00 85.00 231 GLY A O 1
ATOM 1784 N N . ALA A 1 232 ? 9.975 1.595 2.180 1.00 87.31 232 ALA A N 1
ATOM 1785 C CA . ALA A 1 232 ? 9.972 3.028 1.853 1.00 87.31 232 ALA A CA 1
ATOM 1786 C C . ALA A 1 232 ? 11.394 3.612 1.773 1.00 87.31 232 ALA A C 1
ATOM 1788 O O . ALA A 1 232 ? 11.730 4.363 0.857 1.00 87.31 232 ALA A O 1
ATOM 1789 N N . MET A 1 233 ? 12.254 3.209 2.710 1.00 85.25 233 MET A N 1
ATOM 1790 C CA . MET A 1 233 ? 13.649 3.631 2.718 1.00 85.25 233 MET A CA 1
ATOM 1791 C C . MET A 1 233 ? 14.460 2.995 1.586 1.00 85.25 233 MET A C 1
ATOM 1793 O O . MET A 1 233 ? 15.239 3.706 0.966 1.00 85.25 233 MET A O 1
ATOM 1797 N N . LEU A 1 234 ? 14.238 1.717 1.260 1.00 89.06 234 LEU A N 1
ATOM 1798 C CA . LEU A 1 234 ? 14.892 1.064 0.121 1.00 89.06 234 LEU A CA 1
ATOM 1799 C C . LEU A 1 234 ? 14.568 1.793 -1.187 1.00 89.06 234 LEU A C 1
ATOM 1801 O O . LEU A 1 234 ? 15.468 2.124 -1.950 1.00 89.06 234 LEU A O 1
ATOM 1805 N N . VAL A 1 235 ? 13.293 2.124 -1.408 1.00 92.00 235 VAL A N 1
ATOM 1806 C CA . VAL A 1 235 ? 12.861 2.909 -2.573 1.00 92.00 235 VAL A CA 1
ATOM 1807 C C . VAL A 1 235 ? 13.546 4.275 -2.600 1.00 92.00 235 VAL A C 1
ATOM 1809 O O . VAL A 1 235 ? 14.003 4.705 -3.656 1.00 92.00 235 VAL A O 1
ATOM 1812 N N . SER A 1 236 ? 13.649 4.957 -1.453 1.00 89.50 236 SER A N 1
ATOM 1813 C CA . SER A 1 236 ? 14.386 6.223 -1.360 1.00 89.50 236 SER A CA 1
ATOM 1814 C C . SER A 1 236 ? 15.860 6.046 -1.713 1.00 89.50 236 SER A C 1
ATOM 1816 O O . SER A 1 236 ? 16.405 6.874 -2.430 1.00 89.50 236 SER A O 1
ATOM 1818 N N . GLN A 1 237 ? 16.499 4.984 -1.223 1.00 88.19 237 GLN A N 1
ATOM 1819 C CA . GLN A 1 237 ? 17.915 4.711 -1.452 1.00 88.19 237 GLN A CA 1
ATOM 1820 C C . GLN A 1 237 ? 18.201 4.369 -2.910 1.00 88.19 237 GLN A C 1
ATOM 1822 O O . GLN A 1 237 ? 19.154 4.904 -3.459 1.00 88.19 237 GLN A O 1
ATOM 1827 N N . ILE A 1 238 ? 17.355 3.555 -3.547 1.00 90.31 238 ILE A N 1
ATOM 1828 C CA . ILE A 1 238 ? 17.430 3.267 -4.984 1.00 90.31 238 ILE A CA 1
ATOM 1829 C C . ILE A 1 238 ? 17.292 4.568 -5.767 1.00 90.31 238 ILE A C 1
ATOM 1831 O O . ILE A 1 238 ? 18.172 4.905 -6.549 1.00 90.31 238 ILE A O 1
ATOM 1835 N N . LYS A 1 239 ? 16.244 5.358 -5.500 1.00 88.75 239 LYS A N 1
ATOM 1836 C CA . LYS A 1 239 ? 16.064 6.644 -6.184 1.00 88.75 239 LYS A CA 1
ATOM 1837 C C . LYS A 1 239 ? 17.297 7.527 -6.048 1.00 88.75 239 LYS A C 1
ATOM 1839 O O . LYS A 1 239 ? 17.768 8.006 -7.063 1.00 88.75 239 LYS A O 1
ATOM 1844 N N . THR A 1 240 ? 17.828 7.684 -4.833 1.00 87.38 240 THR A N 1
ATOM 1845 C CA . THR A 1 240 ? 19.030 8.482 -4.567 1.00 87.38 240 THR A CA 1
ATOM 1846 C C . THR A 1 240 ? 20.270 7.945 -5.292 1.00 87.38 240 THR A C 1
ATOM 1848 O O . THR A 1 240 ? 20.975 8.731 -5.924 1.00 87.38 240 THR A O 1
ATOM 1851 N N . HIS A 1 241 ? 20.533 6.637 -5.224 1.00 86.12 241 HIS A N 1
ATOM 1852 C CA . HIS A 1 241 ? 21.716 5.997 -5.822 1.00 86.12 241 HIS A CA 1
ATOM 1853 C C . HIS A 1 241 ? 21.752 6.144 -7.348 1.00 86.12 241 HIS A C 1
ATOM 1855 O O . HIS A 1 241 ? 22.818 6.384 -7.908 1.00 86.12 241 HIS A O 1
ATOM 1861 N N . PHE A 1 242 ? 20.587 6.083 -7.999 1.00 86.12 242 PHE A N 1
ATOM 1862 C CA . PHE A 1 242 ? 20.451 6.161 -9.457 1.00 86.12 242 PHE A CA 1
ATOM 1863 C C . PHE A 1 242 ? 20.035 7.558 -9.981 1.00 86.12 242 PHE A C 1
ATOM 1865 O O . PHE A 1 242 ? 19.815 7.715 -11.176 1.00 86.12 242 PHE A O 1
ATOM 1872 N N . SER A 1 243 ? 19.938 8.601 -9.134 1.00 76.88 243 SER A N 1
ATOM 1873 C CA . SER A 1 243 ? 19.546 9.968 -9.575 1.00 76.88 243 SER A CA 1
ATOM 1874 C C . SER A 1 243 ? 20.619 10.727 -10.366 1.00 76.88 243 SER A C 1
ATOM 1876 O O . SER A 1 243 ? 20.321 11.752 -10.976 1.00 76.88 243 SER A O 1
ATOM 1878 N N . HIS A 1 244 ? 21.874 10.285 -10.311 1.00 60.88 244 HIS A N 1
ATOM 1879 C CA . HIS A 1 244 ? 23.001 10.936 -10.973 1.00 60.88 244 HIS A CA 1
ATOM 1880 C C . HIS A 1 244 ? 23.558 9.939 -11.982 1.00 60.88 244 HIS A C 1
ATOM 1882 O O . HIS A 1 244 ? 24.131 8.941 -11.558 1.00 60.88 244 HIS A O 1
ATOM 1888 N N . GLY A 1 245 ? 23.333 10.185 -13.279 1.00 52.12 245 GLY A N 1
ATOM 1889 C CA . GLY A 1 245 ? 23.455 9.246 -14.411 1.00 52.12 245 GLY A CA 1
ATOM 1890 C C . GLY A 1 245 ? 24.839 8.651 -14.713 1.00 52.12 245 GLY A C 1
ATOM 1891 O O . GLY A 1 245 ? 25.196 8.483 -15.872 1.00 52.12 245 GLY A O 1
ATOM 1892 N N . VAL A 1 246 ? 25.624 8.336 -13.686 1.00 53.28 246 VAL A N 1
ATOM 1893 C CA . VAL A 1 246 ? 26.901 7.621 -13.748 1.00 53.28 246 VAL A CA 1
ATOM 1894 C C . VAL A 1 246 ? 26.702 6.111 -13.523 1.00 53.28 246 VAL A C 1
ATOM 1896 O O . VAL A 1 246 ? 27.479 5.323 -14.046 1.00 53.28 246 VAL A O 1
ATOM 1899 N N . ASN A 1 247 ? 25.639 5.700 -12.812 1.00 56.75 247 ASN A N 1
ATOM 1900 C CA . ASN A 1 247 ? 25.392 4.303 -12.403 1.00 56.75 247 ASN A CA 1
ATOM 1901 C C . ASN A 1 247 ? 24.207 3.639 -13.139 1.00 56.75 247 ASN A C 1
ATOM 1903 O O . ASN A 1 247 ? 23.617 2.688 -12.636 1.00 56.75 247 ASN A O 1
ATOM 1907 N N . GLY A 1 248 ? 23.826 4.153 -14.313 1.00 68.56 248 GLY A N 1
ATOM 1908 C CA . GLY A 1 248 ? 22.606 3.737 -15.019 1.00 68.56 248 GLY A CA 1
ATOM 1909 C C . GLY A 1 248 ? 21.331 4.382 -14.458 1.00 68.56 248 GLY A C 1
ATOM 1910 O O . GLY A 1 248 ? 21.374 5.140 -13.488 1.00 68.56 248 GLY A O 1
ATOM 1911 N N . GLU A 1 249 ? 20.190 4.106 -15.092 1.00 81.19 249 GLU A N 1
ATOM 1912 C CA . GLU A 1 249 ? 18.879 4.631 -14.693 1.00 81.19 249 GLU A CA 1
ATOM 1913 C C . GLU A 1 249 ? 17.962 3.480 -14.253 1.00 81.19 249 GLU A C 1
ATOM 1915 O O . GLU A 1 249 ? 17.763 2.516 -14.991 1.00 81.19 249 GLU A O 1
ATOM 1920 N N . VAL A 1 250 ? 17.387 3.589 -13.048 1.00 89.19 250 VAL A N 1
ATOM 1921 C CA . VAL A 1 250 ? 16.441 2.600 -12.509 1.00 89.19 250 VAL A CA 1
ATOM 1922 C C . VAL A 1 250 ? 15.049 3.192 -12.426 1.00 89.19 250 VAL A C 1
ATOM 1924 O O . VAL A 1 250 ? 14.802 4.179 -11.722 1.00 89.19 250 VAL A O 1
ATOM 1927 N N . LYS A 1 251 ? 14.089 2.517 -13.055 1.00 91.06 251 LYS A N 1
ATOM 1928 C CA . LYS A 1 251 ? 12.686 2.916 -12.969 1.00 91.06 251 LYS A CA 1
ATOM 1929 C C . LYS A 1 251 ? 11.999 2.249 -11.785 1.00 91.06 251 LYS A C 1
ATOM 1931 O O . LYS A 1 251 ? 11.782 1.040 -11.776 1.00 91.06 251 LYS A O 1
ATOM 1936 N N . VAL A 1 252 ? 11.566 3.049 -10.811 1.00 94.56 252 VAL A N 1
ATOM 1937 C CA . VAL A 1 252 ? 10.705 2.561 -9.721 1.00 94.56 252 VAL A CA 1
ATOM 1938 C C . VAL A 1 252 ? 9.247 2.523 -10.184 1.00 94.56 252 VAL A C 1
ATOM 1940 O O . VAL A 1 252 ? 8.664 3.567 -10.483 1.00 94.56 252 VAL A O 1
ATOM 1943 N N . ILE A 1 253 ? 8.640 1.334 -10.208 1.00 96.62 253 ILE A N 1
ATOM 1944 C CA . ILE A 1 253 ? 7.287 1.103 -10.735 1.00 96.62 253 ILE A CA 1
ATOM 1945 C C . ILE A 1 253 ? 6.369 0.555 -9.630 1.00 96.62 253 ILE A C 1
ATOM 1947 O O . ILE A 1 253 ? 6.505 -0.604 -9.236 1.00 96.62 253 ILE A O 1
ATOM 1951 N N . PRO A 1 254 ? 5.387 1.330 -9.136 1.00 97.62 254 PRO A N 1
ATOM 1952 C CA . PRO A 1 254 ? 4.390 0.800 -8.214 1.00 97.62 254 PRO A CA 1
ATOM 1953 C C . PRO A 1 254 ? 3.357 -0.070 -8.949 1.00 97.62 254 PRO A C 1
ATOM 1955 O O . PRO A 1 254 ? 2.764 0.337 -9.955 1.00 97.62 254 PRO A O 1
ATOM 1958 N N . ILE A 1 255 ? 3.098 -1.269 -8.428 1.00 98.19 255 ILE A N 1
ATOM 1959 C CA . ILE A 1 255 ? 1.997 -2.143 -8.838 1.00 98.19 255 ILE A CA 1
ATOM 1960 C C . ILE A 1 255 ? 0.879 -2.021 -7.793 1.00 98.19 255 ILE A C 1
ATOM 1962 O O . ILE A 1 255 ? 1.072 -2.446 -6.653 1.00 98.19 255 ILE A O 1
ATOM 1966 N N . PRO A 1 256 ? -0.278 -1.426 -8.146 1.00 97.38 256 PRO A N 1
ATOM 1967 C CA . PRO A 1 256 ? -1.379 -1.261 -7.213 1.00 97.38 256 PRO A CA 1
ATOM 1968 C C . PRO A 1 256 ? -1.963 -2.623 -6.829 1.00 97.38 256 PRO A C 1
ATOM 1970 O O . PRO A 1 256 ? -1.909 -3.587 -7.599 1.00 97.38 256 PRO A O 1
ATOM 1973 N N . GLY A 1 257 ? -2.562 -2.677 -5.645 1.00 96.69 257 GLY A N 1
ATOM 1974 C CA . GLY A 1 257 ? -3.209 -3.867 -5.112 1.00 96.69 257 GLY A CA 1
ATOM 1975 C C . GLY A 1 257 ? -3.792 -3.604 -3.729 1.00 96.69 257 GLY A C 1
ATOM 1976 O O . GLY A 1 257 ? -4.167 -2.472 -3.414 1.00 96.69 257 GLY A O 1
ATOM 1977 N N . ALA A 1 258 ? -3.891 -4.657 -2.920 1.00 97.81 258 ALA A N 1
ATOM 1978 C CA . ALA A 1 258 ? -4.581 -4.604 -1.642 1.00 97.81 258 ALA A CA 1
ATOM 1979 C C . ALA A 1 258 ? -3.920 -3.636 -0.640 1.00 97.81 258 ALA A C 1
ATOM 1981 O O . ALA A 1 258 ? -2.699 -3.564 -0.484 1.00 97.81 258 ALA A O 1
ATOM 1982 N N . SER A 1 259 ? -4.770 -2.908 0.083 1.00 97.06 259 SER A N 1
ATOM 1983 C CA . SER A 1 259 ? -4.401 -2.056 1.212 1.00 97.06 259 SER A CA 1
ATOM 1984 C C . SER A 1 259 ? -5.493 -2.153 2.269 1.00 97.06 259 SER A C 1
ATOM 1986 O O . SER A 1 259 ? -6.650 -1.821 1.993 1.00 97.06 259 SER A O 1
ATOM 1988 N N . ALA A 1 260 ? -5.142 -2.586 3.482 1.00 97.50 260 ALA A N 1
ATOM 1989 C CA . ALA A 1 260 ? -6.103 -2.714 4.576 1.00 97.50 260 ALA A CA 1
ATOM 1990 C C . ALA A 1 260 ? -6.731 -1.357 4.946 1.00 97.50 260 ALA A C 1
ATOM 1992 O O . ALA A 1 260 ? -7.931 -1.290 5.198 1.00 97.50 260 ALA A O 1
ATOM 1993 N N . VAL A 1 261 ? -5.954 -0.266 4.879 1.00 97.44 261 VAL A N 1
ATOM 1994 C CA . VAL A 1 261 ? -6.425 1.114 5.108 1.00 97.44 261 VAL A CA 1
ATOM 1995 C C . VAL A 1 261 ? -7.563 1.472 4.154 1.00 97.44 261 VAL A C 1
ATOM 1997 O O . VAL A 1 261 ? -8.654 1.835 4.590 1.00 97.44 261 VAL A O 1
ATOM 2000 N N . ILE A 1 262 ? -7.315 1.355 2.846 1.00 97.50 262 ILE A N 1
ATOM 2001 C CA . ILE A 1 262 ? -8.279 1.766 1.818 1.00 97.50 262 ILE A CA 1
ATOM 2002 C C . ILE A 1 262 ? -9.494 0.836 1.809 1.00 97.50 262 ILE A C 1
ATOM 2004 O O . ILE A 1 262 ? -10.626 1.310 1.719 1.00 97.50 262 ILE A O 1
ATOM 2008 N N . THR A 1 263 ? -9.269 -0.467 1.995 1.00 98.25 263 THR A N 1
ATOM 2009 C CA . THR A 1 263 ? -10.341 -1.467 2.102 1.00 98.25 263 THR A CA 1
ATOM 2010 C C . THR A 1 263 ? -11.271 -1.132 3.269 1.00 98.25 263 THR A C 1
ATOM 2012 O O . THR A 1 263 ? -12.480 -1.005 3.070 1.00 98.25 263 THR A O 1
ATOM 2015 N N . ALA A 1 264 ? -10.716 -0.880 4.461 1.00 98.25 264 ALA A N 1
ATOM 2016 C CA . ALA A 1 264 ? -11.497 -0.524 5.641 1.00 98.25 264 ALA A CA 1
ATOM 2017 C C . ALA A 1 264 ? -12.296 0.771 5.439 1.00 98.25 264 ALA A C 1
ATOM 2019 O O . ALA A 1 264 ? -13.484 0.809 5.752 1.00 98.25 264 ALA A O 1
ATOM 2020 N N . LEU A 1 265 ? -11.666 1.826 4.902 1.00 98.00 265 LEU A N 1
ATOM 2021 C CA . LEU A 1 265 ? -12.332 3.111 4.653 1.00 98.00 265 LEU A CA 1
ATOM 2022 C C . LEU A 1 265 ? -13.537 2.939 3.726 1.00 98.00 265 LEU A C 1
ATOM 2024 O O . LEU A 1 265 ? -14.622 3.415 4.067 1.00 98.00 265 LEU A O 1
ATOM 2028 N N . SER A 1 266 ? -13.360 2.215 2.616 1.00 97.56 266 SER A N 1
ATOM 2029 C CA . SER A 1 266 ? -14.385 2.038 1.578 1.00 97.56 266 SER A CA 1
ATOM 2030 C C . SER A 1 266 ? -15.682 1.386 2.079 1.00 97.56 266 SER A C 1
ATOM 2032 O O . SER A 1 266 ? -16.755 1.706 1.573 1.00 97.56 266 SER A O 1
ATOM 2034 N N . ALA A 1 267 ? -15.601 0.538 3.111 1.00 97.31 267 ALA A N 1
ATOM 2035 C CA . ALA A 1 267 ? -16.739 -0.178 3.693 1.00 97.31 267 ALA A CA 1
ATOM 2036 C C . ALA A 1 267 ? -17.179 0.361 5.072 1.00 97.31 267 ALA A C 1
ATOM 2038 O O . ALA A 1 267 ? -18.144 -0.130 5.655 1.00 97.31 267 ALA A O 1
ATOM 2039 N N . SER A 1 268 ? -16.503 1.385 5.608 1.00 97.00 268 SER A N 1
ATOM 2040 C CA . SER A 1 268 ? -16.716 1.869 6.984 1.00 97.00 268 SER A CA 1
ATOM 2041 C C . SER A 1 268 ? -18.037 2.607 7.222 1.00 97.00 268 SER A C 1
ATOM 2043 O O . SER A 1 268 ? -18.485 2.716 8.363 1.00 97.00 268 SER A O 1
ATOM 2045 N N . GLY A 1 269 ? -18.633 3.190 6.177 1.00 95.19 269 GLY A N 1
ATOM 2046 C CA . GLY A 1 269 ? -19.791 4.083 6.300 1.00 95.19 269 GLY A CA 1
ATOM 2047 C C . GLY A 1 269 ? -19.513 5.395 7.056 1.00 95.19 269 GLY A C 1
ATOM 2048 O O . GLY A 1 269 ? -20.455 6.057 7.496 1.00 95.19 269 GLY A O 1
ATOM 2049 N N . LEU A 1 270 ? -18.241 5.764 7.244 1.00 95.69 270 LEU A N 1
ATOM 2050 C CA . LEU A 1 270 ? -17.808 7.014 7.878 1.00 95.69 270 LEU A CA 1
ATOM 2051 C C . LEU A 1 270 ? -17.455 8.086 6.825 1.00 95.69 270 LEU A C 1
ATOM 2053 O O . LEU A 1 270 ? -17.246 7.757 5.658 1.00 95.69 270 LEU A O 1
ATOM 2057 N N . PRO A 1 271 ? -17.397 9.382 7.189 1.00 94.50 271 PRO A N 1
ATOM 2058 C CA . PRO A 1 271 ? -16.975 10.431 6.260 1.00 94.50 271 PRO A CA 1
ATOM 2059 C C . PRO A 1 271 ? -15.482 10.300 5.914 1.00 94.50 271 PRO A C 1
ATOM 2061 O O . PRO A 1 271 ? -14.624 10.567 6.747 1.00 94.50 271 PRO A O 1
ATOM 2064 N N . ILE A 1 272 ? -15.159 9.932 4.672 1.00 94.25 272 ILE A N 1
ATOM 2065 C CA . ILE A 1 272 ? -13.779 9.617 4.239 1.00 94.25 272 ILE A CA 1
ATOM 2066 C C . ILE A 1 272 ? -13.218 10.551 3.151 1.00 94.25 272 ILE A C 1
ATOM 2068 O O . ILE A 1 272 ? -12.237 10.211 2.500 1.00 94.25 272 ILE A O 1
ATOM 2072 N N . HIS A 1 273 ? -13.826 11.725 2.944 1.00 92.81 273 HIS A N 1
ATOM 2073 C CA . HIS A 1 273 ? -13.364 12.713 1.954 1.00 92.81 273 HIS A CA 1
ATOM 2074 C C . HIS A 1 273 ? -11.919 13.180 2.209 1.00 92.81 273 HIS A C 1
ATOM 2076 O O . HIS A 1 273 ? -11.134 13.316 1.277 1.00 92.81 273 HIS A O 1
ATOM 2082 N N . GLU A 1 274 ? -11.565 13.378 3.479 1.00 95.56 274 GLU A N 1
ATOM 2083 C CA . GLU A 1 274 ? -10.211 13.646 3.948 1.00 95.56 274 GLU A CA 1
ATOM 2084 C C . GLU A 1 274 ? -9.933 12.750 5.155 1.00 95.56 274 GLU A C 1
ATOM 2086 O O . GLU A 1 274 ? -10.725 12.689 6.104 1.00 95.56 274 GLU A O 1
ATOM 2091 N N . PHE A 1 275 ? -8.793 12.065 5.133 1.00 97.44 275 PHE A N 1
ATOM 2092 C CA . PHE A 1 275 ? -8.373 11.198 6.222 1.00 97.44 275 PHE A CA 1
ATOM 2093 C C . PHE A 1 275 ? -6.863 11.268 6.446 1.00 97.44 275 PHE A C 1
ATOM 2095 O O . PHE A 1 275 ? -6.100 11.644 5.557 1.00 97.44 275 PHE A O 1
ATOM 2102 N N . THR A 1 276 ? -6.440 10.867 7.641 1.00 97.50 276 THR A N 1
ATOM 2103 C CA . THR A 1 276 ? -5.032 10.743 8.017 1.00 97.50 276 THR A CA 1
ATOM 2104 C C . THR A 1 276 ? -4.765 9.318 8.477 1.00 97.50 276 THR A C 1
ATOM 2106 O O . THR A 1 276 ? -5.405 8.831 9.410 1.00 97.50 276 THR A O 1
ATOM 2109 N N . PHE A 1 277 ? -3.793 8.658 7.850 1.00 97.19 277 PHE A N 1
ATOM 2110 C CA . PHE A 1 277 ? -3.305 7.355 8.289 1.00 97.19 277 PHE A CA 1
ATOM 2111 C C . PHE A 1 277 ? -2.110 7.508 9.238 1.00 97.19 277 PHE A C 1
ATOM 2113 O O . PHE A 1 277 ? -1.128 8.161 8.895 1.00 97.19 277 PHE A O 1
ATOM 2120 N N . LEU A 1 278 ? -2.194 6.902 10.425 1.00 95.31 278 LEU A N 1
ATOM 2121 C CA . LEU A 1 278 ? -1.207 7.058 11.505 1.00 95.31 278 LEU A CA 1
ATOM 2122 C C . LEU A 1 278 ? -0.283 5.838 11.681 1.00 95.31 278 LEU A C 1
ATOM 2124 O O . LEU A 1 278 ? 0.559 5.836 12.580 1.00 95.31 278 LEU A O 1
ATOM 2128 N N . GLY A 1 279 ? -0.441 4.784 10.874 1.00 94.06 279 GLY A N 1
ATOM 2129 C CA . GLY A 1 279 ? 0.265 3.518 11.086 1.00 94.06 279 GLY A CA 1
ATOM 2130 C C . GLY A 1 279 ? -0.137 2.852 12.403 1.00 94.06 279 GLY A C 1
ATOM 2131 O O . GLY A 1 279 ? -1.319 2.797 12.734 1.00 94.06 279 GLY A O 1
ATOM 2132 N N . PHE A 1 280 ? 0.833 2.347 13.170 1.00 91.94 280 PHE A N 1
ATOM 2133 C CA . PHE A 1 280 ? 0.594 1.769 14.498 1.00 91.94 280 PHE A CA 1
ATOM 2134 C C . PHE A 1 280 ? 0.756 2.800 15.620 1.00 91.94 280 PHE A C 1
ATOM 2136 O O . PHE A 1 280 ? 1.756 3.516 15.699 1.00 91.94 280 PHE A O 1
ATOM 2143 N N . LEU A 1 281 ? -0.176 2.799 16.580 1.00 91.38 281 LEU A N 1
ATOM 2144 C CA . LEU A 1 281 ? -0.113 3.718 17.720 1.00 91.38 281 LEU A CA 1
ATOM 2145 C C . LEU A 1 281 ? 1.098 3.443 18.645 1.00 91.38 281 LEU A C 1
ATOM 2147 O O . LEU A 1 281 ? 1.449 2.274 18.883 1.00 91.38 281 LEU A O 1
ATOM 2151 N N . PRO A 1 282 ? 1.692 4.486 19.269 1.00 88.00 282 PRO A N 1
ATOM 2152 C CA . PRO A 1 282 ? 2.747 4.333 20.267 1.00 88.00 282 PRO A CA 1
ATOM 2153 C C . PRO A 1 282 ? 2.325 3.453 21.452 1.00 88.00 282 PRO A C 1
ATOM 2155 O O . PRO A 1 282 ? 1.204 3.542 21.960 1.00 88.00 282 PRO A O 1
ATOM 2158 N N . HIS A 1 283 ? 3.261 2.638 21.951 1.00 83.81 283 HIS A N 1
ATOM 2159 C CA . HIS A 1 283 ? 3.010 1.747 23.090 1.00 83.81 283 HIS A CA 1
ATOM 2160 C C . HIS A 1 283 ? 2.879 2.487 24.431 1.00 83.81 283 HIS A C 1
ATOM 2162 O O . HIS A 1 283 ? 2.082 2.079 25.271 1.00 83.81 283 HIS A O 1
ATOM 2168 N N . LYS A 1 284 ? 3.699 3.524 24.668 1.00 83.25 284 LYS A N 1
ATOM 2169 C CA . LYS A 1 284 ? 3.786 4.232 25.962 1.00 83.25 284 LYS A CA 1
ATOM 2170 C C . LYS A 1 284 ? 3.931 5.748 25.780 1.00 83.25 284 LYS A C 1
ATOM 2172 O O . LYS A 1 284 ? 2.944 6.474 25.836 1.00 83.25 284 LYS A O 1
ATOM 2177 N N . LYS A 1 285 ? 5.156 6.238 25.545 1.00 86.62 285 LYS A N 1
ATOM 2178 C CA . LYS A 1 285 ? 5.440 7.676 25.400 1.00 86.62 285 LYS A CA 1
ATOM 2179 C C . LYS A 1 285 ? 4.751 8.231 24.146 1.00 86.62 285 LYS A C 1
ATOM 2181 O O . LYS A 1 285 ? 4.836 7.618 23.087 1.00 86.62 285 LYS A O 1
ATOM 2186 N N . GLY A 1 286 ? 4.071 9.369 24.284 1.00 88.06 286 GLY A N 1
ATOM 2187 C CA . GLY A 1 286 ? 3.343 10.039 23.198 1.00 88.06 286 GLY A CA 1
ATOM 2188 C C . GLY A 1 286 ? 1.931 9.507 22.931 1.00 88.06 286 GLY A C 1
ATOM 2189 O O . GLY A 1 286 ? 1.196 10.132 22.177 1.00 88.06 286 GLY A O 1
ATOM 2190 N N . ARG A 1 287 ? 1.513 8.406 23.575 1.00 90.88 287 ARG A N 1
ATOM 2191 C CA . ARG A 1 287 ? 0.189 7.807 23.347 1.00 90.88 287 ARG A CA 1
ATOM 2192 C C . ARG A 1 287 ? -0.957 8.744 23.733 1.00 90.88 287 ARG A C 1
ATOM 2194 O O . ARG A 1 287 ? -1.851 8.957 22.929 1.00 90.88 287 ARG A O 1
ATOM 2201 N N . GLU A 1 288 ? -0.930 9.326 24.934 1.00 91.44 288 GLU A N 1
ATOM 2202 C CA . GLU A 1 288 ? -1.979 10.273 25.348 1.00 91.44 288 GLU A CA 1
ATOM 2203 C C . GLU A 1 288 ? -2.007 11.534 24.477 1.00 91.44 288 GLU A C 1
ATOM 2205 O O . GLU A 1 288 ? -3.083 12.026 24.155 1.00 91.44 288 GLU A O 1
ATOM 2210 N N . THR A 1 289 ? -0.839 12.046 24.075 1.00 93.00 289 THR A N 1
ATOM 2211 C CA . THR A 1 289 ? -0.743 13.193 23.161 1.00 93.00 289 THR A CA 1
ATOM 2212 C C . THR A 1 289 ? -1.439 12.896 21.838 1.00 93.00 289 THR A C 1
ATOM 2214 O O . THR A 1 289 ? -2.237 13.708 21.384 1.00 93.00 289 THR A O 1
ATOM 2217 N N . LEU A 1 290 ? -1.209 11.706 21.276 1.00 94.50 290 LEU A N 1
ATOM 2218 C CA . LEU A 1 290 ? -1.844 11.279 20.034 1.00 94.50 290 LEU A CA 1
ATOM 2219 C C . LEU A 1 290 ? -3.367 11.151 20.174 1.00 94.50 290 LEU A C 1
ATOM 2221 O O . LEU A 1 290 ? -4.095 11.569 19.286 1.00 94.50 290 LEU A O 1
ATOM 2225 N N . PHE A 1 291 ? -3.883 10.639 21.297 1.00 95.38 291 PHE A N 1
ATOM 2226 C CA . PHE A 1 291 ? -5.337 10.604 21.503 1.00 95.38 291 PHE A CA 1
ATOM 2227 C C . PHE A 1 291 ? -5.950 11.998 21.631 1.00 95.38 291 PHE A C 1
ATOM 2229 O O . PHE A 1 291 ? -7.039 12.210 21.114 1.00 95.38 291 PHE A O 1
ATOM 2236 N N . LYS A 1 292 ? -5.253 12.959 22.249 1.00 93.88 292 LYS A N 1
ATOM 2237 C CA . LYS A 1 292 ? -5.702 14.362 22.267 1.00 93.88 292 LYS A CA 1
ATOM 2238 C C . LYS A 1 292 ? -5.726 14.971 20.862 1.00 93.88 292 LYS A C 1
ATOM 2240 O O . LYS A 1 292 ? -6.640 15.729 20.552 1.00 93.88 292 LYS A O 1
ATOM 2245 N N . GLU A 1 293 ? -4.755 14.625 20.020 1.00 94.75 293 GLU A N 1
ATOM 2246 C CA . GLU A 1 293 ? -4.738 15.017 18.607 1.00 94.75 293 GLU A CA 1
ATOM 2247 C C . GLU A 1 293 ? -5.922 14.406 17.843 1.00 94.75 293 GLU A C 1
ATOM 2249 O O . GLU A 1 293 ? -6.636 15.129 17.151 1.00 94.75 293 GLU A O 1
ATOM 2254 N N . ILE A 1 294 ? -6.203 13.111 18.038 1.00 95.25 294 ILE A N 1
ATOM 2255 C CA . ILE A 1 294 ? -7.373 12.431 17.456 1.00 95.25 294 ILE A CA 1
ATOM 2256 C C . ILE A 1 294 ? -8.681 13.100 17.910 1.00 95.25 294 ILE A C 1
ATOM 2258 O O . ILE A 1 294 ? -9.578 13.296 17.093 1.00 95.25 294 ILE A O 1
ATOM 2262 N N . THR A 1 295 ? -8.792 13.518 19.175 1.00 94.38 295 THR A N 1
ATOM 2263 C CA . THR A 1 295 ? -9.970 14.253 19.669 1.00 94.38 295 THR A CA 1
ATOM 2264 C C . THR A 1 295 ? -10.190 15.561 18.907 1.00 94.38 295 THR A C 1
ATOM 2266 O O . THR A 1 295 ? -11.323 15.896 18.569 1.00 94.38 295 THR A O 1
ATOM 2269 N N . GLN A 1 296 ? -9.115 16.308 18.640 1.00 94.44 296 GLN A N 1
ATOM 2270 C CA . GLN A 1 296 ? -9.164 17.613 17.967 1.00 94.44 296 GLN A CA 1
ATOM 2271 C C . GLN A 1 296 ? -9.240 17.503 16.437 1.00 94.44 296 GLN A C 1
ATOM 2273 O O . GLN A 1 296 ? -9.471 18.502 15.749 1.00 94.44 296 GLN A O 1
ATOM 2278 N N . ALA A 1 297 ? -9.053 16.300 15.896 1.00 94.00 297 ALA A N 1
ATOM 2279 C CA . ALA A 1 297 ? -9.070 16.039 14.473 1.00 94.00 297 ALA A CA 1
ATOM 2280 C C . ALA A 1 297 ? -10.434 16.354 13.850 1.00 94.00 297 ALA A C 1
ATOM 2282 O O . ALA A 1 297 ? -11.473 15.824 14.256 1.00 94.00 297 ALA A O 1
ATOM 2283 N N . LYS A 1 298 ? -10.406 17.181 12.801 1.00 91.94 298 LYS A N 1
ATOM 2284 C CA . LYS A 1 298 ? -11.557 17.415 11.914 1.00 91.94 298 LYS A CA 1
ATOM 2285 C C . LYS A 1 298 ? -11.694 16.344 10.828 1.00 91.94 298 LYS A C 1
ATOM 2287 O O . LYS A 1 298 ? -12.765 16.192 10.258 1.00 91.94 298 LYS A O 1
ATOM 2292 N N . ARG A 1 299 ? -10.593 15.653 10.526 1.00 95.50 299 ARG A N 1
ATOM 2293 C CA . ARG A 1 299 ? -10.492 14.607 9.504 1.00 95.50 299 ARG A CA 1
ATOM 2294 C C . ARG A 1 299 ? -10.628 13.239 10.147 1.00 95.50 299 ARG A C 1
ATOM 2296 O O . ARG A 1 299 ? -10.269 13.075 11.313 1.00 95.50 299 ARG A O 1
ATOM 2303 N N . THR A 1 300 ? -11.057 12.266 9.355 1.00 97.44 300 THR A N 1
ATOM 2304 C CA . THR A 1 300 ? -11.101 10.872 9.793 1.00 97.44 300 THR A CA 1
ATOM 2305 C C . THR A 1 300 ? -9.689 10.358 10.051 1.00 97.44 300 THR A C 1
ATOM 2307 O O . THR A 1 300 ? -8.796 10.487 9.215 1.00 97.44 300 THR A O 1
ATOM 2310 N N . MET A 1 301 ? -9.477 9.772 11.222 1.00 97.88 301 MET A N 1
ATOM 2311 C CA . MET A 1 301 ? -8.203 9.200 11.638 1.00 97.88 301 MET A CA 1
ATOM 2312 C C . MET A 1 301 ? -8.262 7.684 11.479 1.00 97.88 301 MET A C 1
ATOM 2314 O O . MET A 1 301 ? -9.194 7.051 11.970 1.00 97.88 301 MET A O 1
ATOM 2318 N N . ILE A 1 302 ? -7.272 7.093 10.813 1.00 98.31 302 ILE A N 1
ATOM 2319 C CA . ILE A 1 302 ? -7.183 5.645 10.605 1.00 98.31 302 ILE A CA 1
ATOM 2320 C C . ILE A 1 302 ? -5.822 5.114 11.044 1.00 98.31 302 ILE A C 1
ATOM 2322 O O . ILE A 1 302 ? -4.786 5.736 10.811 1.00 98.31 302 ILE A O 1
ATOM 2326 N N . PHE A 1 303 ? -5.812 3.966 11.712 1.00 98.00 303 PHE A N 1
ATOM 2327 C CA . PHE A 1 303 ? -4.593 3.345 12.222 1.00 98.00 303 PHE A CA 1
ATOM 2328 C C . PHE A 1 303 ? -4.748 1.834 12.385 1.00 98.00 303 PHE A C 1
ATOM 2330 O O . PHE A 1 303 ? -5.857 1.308 12.488 1.00 98.00 303 PHE A O 1
ATOM 2337 N N . TYR A 1 304 ? -3.620 1.135 12.435 1.00 97.38 304 TYR A N 1
ATOM 2338 C CA . TYR A 1 304 ? -3.569 -0.289 12.737 1.00 97.38 304 TYR A CA 1
ATOM 2339 C C . TYR A 1 304 ? -3.451 -0.530 14.239 1.00 97.38 304 TYR A C 1
ATOM 2341 O O . TYR A 1 304 ? -2.803 0.233 14.969 1.00 97.38 304 TYR A O 1
ATOM 2349 N N . GLU A 1 305 ? -4.052 -1.622 14.712 1.00 96.44 305 GLU A N 1
ATOM 2350 C CA . GLU A 1 305 ? -3.936 -2.029 16.105 1.00 96.44 305 GLU A CA 1
ATOM 2351 C C . GLU A 1 305 ? -3.748 -3.540 16.278 1.00 96.44 305 GLU A C 1
ATOM 2353 O O . GLU A 1 305 ? -4.344 -4.369 15.595 1.00 96.44 305 GLU A O 1
ATOM 2358 N N . SER A 1 306 ? -2.898 -3.892 17.241 1.00 93.62 306 SER A N 1
ATOM 2359 C CA . SER A 1 306 ? -2.641 -5.274 17.629 1.00 93.62 306 SER A CA 1
ATOM 2360 C C . SER A 1 306 ? -3.801 -5.831 18.465 1.00 93.62 306 SER A C 1
ATOM 2362 O O . SER A 1 306 ? 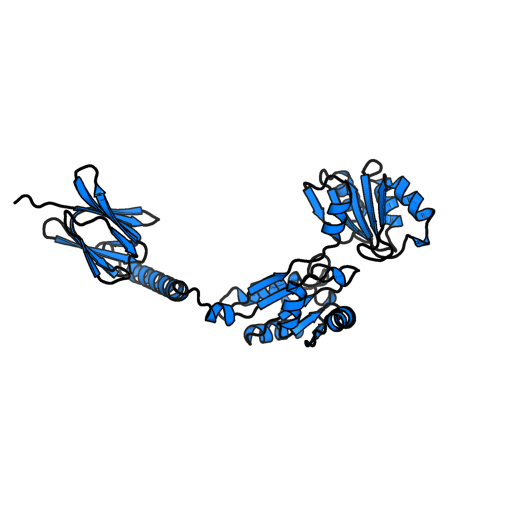-4.324 -5.118 19.334 1.00 93.62 306 SER A O 1
ATOM 2364 N N . PRO A 1 307 ? -4.125 -7.132 18.337 1.00 93.56 307 PRO A N 1
ATOM 2365 C CA . PRO A 1 307 ? -5.127 -7.796 19.176 1.00 93.56 307 PRO A CA 1
ATOM 2366 C C . PRO A 1 307 ? -4.835 -7.649 20.676 1.00 93.56 307 PRO A C 1
ATOM 2368 O O . PRO A 1 307 ? -5.740 -7.512 21.492 1.00 93.56 307 PRO A O 1
ATOM 2371 N N . HIS A 1 308 ? -3.559 -7.584 21.065 1.00 93.19 308 HIS A N 1
ATOM 2372 C CA . HIS A 1 308 ? -3.155 -7.441 22.467 1.00 93.19 308 HIS A CA 1
ATOM 2373 C C . HIS A 1 308 ? -3.390 -6.038 23.045 1.00 93.19 308 HIS A C 1
ATOM 2375 O O . HIS A 1 308 ? -3.248 -5.831 24.253 1.00 93.19 308 HIS A O 1
ATOM 2381 N N . ARG A 1 309 ? -3.686 -5.052 22.191 1.00 94.56 309 ARG A N 1
ATOM 2382 C CA . ARG A 1 309 ? -3.812 -3.639 22.571 1.00 94.56 309 ARG A CA 1
ATOM 2383 C C . ARG A 1 309 ? -5.181 -3.045 22.250 1.00 94.56 309 ARG A C 1
ATOM 2385 O O . ARG A 1 309 ? -5.473 -1.972 22.771 1.00 94.56 309 ARG A O 1
ATOM 2392 N N . ILE A 1 310 ? -6.024 -3.732 21.477 1.00 96.62 310 ILE A N 1
ATOM 2393 C CA . ILE A 1 310 ? -7.312 -3.200 21.014 1.00 96.62 310 ILE A CA 1
ATOM 2394 C C . ILE A 1 310 ? -8.207 -2.709 22.158 1.00 96.62 310 ILE A C 1
ATOM 2396 O O . ILE A 1 310 ? -8.705 -1.588 22.096 1.00 96.62 310 ILE A O 1
ATOM 2400 N N . LEU A 1 311 ? -8.323 -3.467 23.255 1.00 96.88 311 LEU A N 1
ATOM 2401 C CA . LEU A 1 311 ? -9.119 -3.049 24.417 1.00 96.88 311 LEU A CA 1
ATOM 2402 C C . LEU A 1 311 ? -8.575 -1.767 25.059 1.00 96.88 311 LEU A C 1
ATOM 2404 O O . LEU A 1 311 ? -9.325 -0.823 25.275 1.00 96.88 311 LEU A O 1
ATOM 2408 N N . LYS A 1 312 ? -7.255 -1.680 25.270 1.00 95.81 312 LYS A N 1
ATOM 2409 C CA . LYS A 1 312 ? -6.603 -0.473 25.816 1.00 95.81 312 LYS A CA 1
ATOM 2410 C C . LYS A 1 312 ? -6.761 0.737 24.896 1.00 95.81 312 LYS A C 1
ATOM 2412 O O . LYS A 1 312 ? -6.746 1.884 25.347 1.00 95.81 312 LYS A O 1
ATOM 2417 N N . THR A 1 313 ? -6.848 0.505 23.591 1.00 96.62 313 THR A N 1
ATOM 2418 C CA . THR A 1 313 ? -7.131 1.542 22.597 1.00 96.62 313 THR A CA 1
ATOM 2419 C C . THR A 1 313 ? -8.571 2.013 22.686 1.00 96.62 313 THR A C 1
ATOM 2421 O O . THR A 1 313 ? -8.781 3.219 22.751 1.00 96.62 313 THR A O 1
ATOM 2424 N N . LEU A 1 314 ? -9.536 1.104 22.804 1.00 97.31 314 LEU A N 1
ATOM 2425 C CA . LEU A 1 314 ? -10.942 1.450 23.011 1.00 97.31 314 LEU A CA 1
ATOM 2426 C C . LEU A 1 314 ? -11.177 2.177 24.344 1.00 97.31 314 LEU A C 1
ATOM 2428 O O . LEU A 1 314 ? -11.891 3.171 24.357 1.00 97.31 314 LEU A O 1
ATOM 2432 N N . GLU A 1 315 ? -10.508 1.781 25.430 1.00 96.94 315 GLU A N 1
ATOM 2433 C CA . GLU A 1 315 ? -10.520 2.513 26.711 1.00 96.94 315 GLU A CA 1
ATOM 2434 C C . GLU A 1 315 ? -9.967 3.941 26.560 1.00 96.94 315 GLU A C 1
ATOM 2436 O O . GLU A 1 315 ? -10.513 4.899 27.108 1.00 96.94 315 GLU A O 1
ATOM 2441 N N . SER A 1 316 ? -8.891 4.110 25.781 1.00 96.56 316 SER A N 1
ATOM 2442 C CA . SER A 1 316 ? -8.320 5.435 25.503 1.00 96.56 316 SER A CA 1
ATOM 2443 C C . SER A 1 316 ? -9.276 6.282 24.655 1.00 96.56 316 SER A C 1
ATOM 2445 O O . SER A 1 316 ? -9.501 7.449 24.968 1.00 96.56 316 SER A O 1
ATOM 2447 N N . LEU A 1 317 ? -9.886 5.696 23.623 1.00 97.12 317 LEU A N 1
ATOM 2448 C CA . LEU A 1 317 ? -10.898 6.365 22.804 1.00 97.12 317 LEU A CA 1
ATOM 2449 C C . LEU A 1 317 ? -12.127 6.738 23.633 1.00 97.12 317 LEU A C 1
ATOM 2451 O O . LEU A 1 317 ? -12.619 7.848 23.503 1.00 97.12 317 LEU A O 1
ATOM 2455 N N . GLN A 1 318 ? -12.583 5.876 24.539 1.00 97.38 318 GLN A N 1
ATOM 2456 C CA . GLN A 1 318 ? -13.687 6.193 25.442 1.00 97.38 318 GLN A CA 1
ATOM 2457 C C . GLN A 1 318 ? -13.343 7.365 26.370 1.00 97.38 318 GLN A C 1
ATOM 2459 O O . GLN A 1 318 ? -14.184 8.225 26.607 1.00 97.38 318 GLN A O 1
ATOM 2464 N N . LYS A 1 319 ? -12.102 7.430 26.870 1.00 96.75 319 LYS A N 1
ATOM 2465 C CA . LYS A 1 319 ? -11.631 8.518 27.741 1.00 96.75 319 LYS A CA 1
ATOM 2466 C C . LYS A 1 319 ? -11.506 9.859 27.009 1.00 96.75 319 LYS A C 1
ATOM 2468 O O . LYS A 1 319 ? -11.851 10.888 27.579 1.00 96.75 319 LYS A O 1
ATOM 2473 N N . PHE A 1 320 ? -10.943 9.866 25.800 1.00 95.88 320 PHE A N 1
ATOM 2474 C CA . PHE A 1 320 ? -10.559 11.102 25.101 1.00 95.88 320 PHE A CA 1
ATOM 2475 C C . PHE A 1 320 ? -11.512 11.506 23.970 1.00 95.88 320 PHE A C 1
ATOM 2477 O O . PHE A 1 320 ? -11.554 12.676 23.600 1.00 95.88 320 PHE A O 1
ATOM 2484 N N . CYS A 1 321 ? -12.238 10.556 23.392 1.00 94.62 321 CYS A N 1
ATOM 2485 C CA . CYS A 1 321 ? -13.067 10.704 22.195 1.00 94.62 321 CYS A CA 1
ATOM 2486 C C . CYS A 1 321 ? -14.470 10.072 22.382 1.00 94.62 321 CYS A C 1
ATOM 2488 O O . CYS A 1 321 ? -14.909 9.347 21.488 1.00 94.62 321 CYS A O 1
ATOM 2490 N N . PRO A 1 322 ? -15.179 10.282 23.511 1.00 95.94 322 PRO A N 1
ATOM 2491 C CA . PRO A 1 322 ? -16.403 9.533 23.826 1.00 95.94 322 PRO A CA 1
ATOM 2492 C C . PRO A 1 322 ? -17.511 9.690 22.774 1.00 95.94 322 PRO A C 1
ATOM 2494 O O . PRO A 1 322 ? -18.235 8.733 22.510 1.00 95.94 322 PRO A O 1
ATOM 2497 N N . ASP A 1 323 ? -17.595 10.864 22.145 1.00 93.06 323 ASP A N 1
ATOM 2498 C CA . ASP A 1 323 ? -18.657 11.218 21.195 1.00 93.06 323 ASP A CA 1
ATOM 2499 C C . ASP A 1 323 ? -18.281 10.959 19.724 1.00 93.06 323 ASP A C 1
ATOM 2501 O O . ASP A 1 323 ? -19.094 11.163 18.822 1.00 93.06 323 ASP A O 1
ATOM 2505 N N . LYS A 1 324 ? -17.038 10.530 19.457 1.00 95.00 324 LYS A N 1
ATOM 2506 C CA . LYS A 1 324 ? -16.561 10.223 18.100 1.00 95.00 324 LYS A CA 1
ATOM 2507 C C . LYS A 1 324 ? -17.145 8.897 17.623 1.00 95.00 324 LYS A C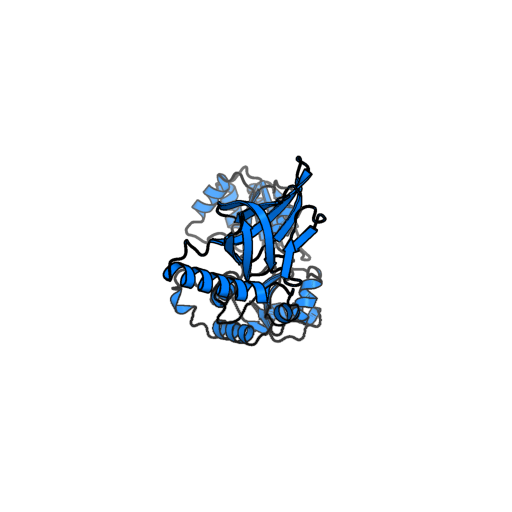 1
ATOM 2509 O O . LYS A 1 324 ? -17.298 7.953 18.403 1.00 95.00 324 LYS A O 1
ATOM 2514 N N . LYS A 1 325 ? -17.405 8.785 16.319 1.00 97.31 325 LYS A N 1
ATOM 2515 C CA . LYS A 1 325 ? -17.864 7.519 15.737 1.00 97.31 325 LYS A CA 1
ATOM 2516 C C . LYS A 1 325 ? -16.655 6.674 15.364 1.00 97.31 325 LYS A C 1
ATOM 2518 O O . LYS A 1 325 ? -15.758 7.134 14.661 1.00 97.31 325 LYS A O 1
ATOM 2523 N N . VAL A 1 326 ? -16.630 5.434 15.835 1.00 98.19 326 VAL A N 1
ATOM 2524 C CA . VAL A 1 326 ? -15.528 4.499 15.608 1.00 98.19 326 VAL A CA 1
ATOM 2525 C C . VAL A 1 326 ? -16.009 3.352 14.731 1.00 98.19 326 VAL A C 1
ATOM 2527 O O . VAL A 1 326 ? -17.118 2.849 14.907 1.00 98.19 326 VAL A O 1
ATOM 2530 N N . CYS A 1 327 ? -15.169 2.931 13.792 1.00 98.56 327 CYS A N 1
ATOM 2531 C CA . CYS A 1 327 ? -15.325 1.694 13.042 1.00 98.56 327 CYS A CA 1
ATOM 2532 C C . CYS A 1 327 ? -14.095 0.814 13.270 1.00 98.56 327 CYS A C 1
ATOM 2534 O O . CYS A 1 327 ? -12.963 1.242 13.049 1.00 98.56 327 CYS A O 1
ATOM 2536 N N . ILE A 1 328 ? -14.322 -0.423 13.703 1.00 98.44 328 ILE A N 1
ATOM 2537 C CA . ILE A 1 328 ? -13.304 -1.465 13.802 1.00 98.44 328 ILE A CA 1
ATOM 2538 C C . ILE A 1 328 ? -13.529 -2.445 12.662 1.00 98.44 328 ILE A C 1
ATOM 2540 O O . ILE A 1 328 ? -14.531 -3.156 12.660 1.00 98.44 328 ILE A O 1
ATOM 2544 N N . ALA A 1 329 ? -12.596 -2.473 11.717 1.00 98.56 329 ALA A N 1
ATOM 2545 C CA . ALA A 1 329 ? -12.528 -3.477 10.670 1.00 98.56 329 ALA A CA 1
ATOM 2546 C C . ALA A 1 329 ? -11.544 -4.568 11.107 1.00 98.56 329 ALA A C 1
ATOM 2548 O O . ALA A 1 329 ? -10.363 -4.295 11.344 1.00 98.56 329 ALA A O 1
ATOM 2549 N N . ARG A 1 330 ? -12.041 -5.791 11.266 1.00 98.19 330 ARG A N 1
ATOM 2550 C CA . ARG A 1 330 ? -11.289 -6.937 11.775 1.00 98.19 330 ARG A CA 1
ATOM 2551 C C . ARG A 1 330 ? -11.171 -8.002 10.696 1.00 98.19 330 ARG A C 1
ATOM 2553 O O . ARG A 1 330 ? -12.164 -8.295 10.040 1.00 98.19 330 ARG A O 1
ATOM 2560 N N . GLU A 1 331 ? -9.989 -8.614 10.592 1.00 97.75 331 GLU A N 1
ATOM 2561 C CA . GLU A 1 331 ? -9.741 -9.786 9.732 1.00 97.75 331 GLU A CA 1
ATOM 2562 C C . GLU A 1 331 ? -10.196 -9.565 8.278 1.00 97.75 331 GLU A C 1
ATOM 2564 O O . GLU A 1 331 ? -10.781 -10.451 7.658 1.00 97.75 331 GLU A O 1
ATOM 2569 N N . LEU A 1 332 ? -9.928 -8.365 7.750 1.00 98.38 332 LEU A N 1
ATOM 2570 C CA . LEU A 1 332 ? -10.288 -7.970 6.388 1.00 98.38 332 LEU A CA 1
ATOM 2571 C C . LEU A 1 332 ? -9.858 -9.029 5.373 1.00 98.38 332 LEU A C 1
ATOM 2573 O O . LEU A 1 332 ? -8.729 -9.520 5.409 1.00 98.38 332 LEU A O 1
ATOM 2577 N N . THR A 1 333 ? -10.761 -9.347 4.454 1.00 98.19 333 THR A N 1
ATOM 2578 C CA . THR A 1 333 ? -10.682 -10.349 3.383 1.00 98.19 333 THR A CA 1
ATOM 2579 C C . THR A 1 333 ? -10.637 -11.807 3.858 1.00 98.19 333 THR A C 1
ATOM 2581 O O . THR A 1 333 ? -10.742 -12.724 3.048 1.00 98.19 333 THR A O 1
ATOM 2584 N N . LYS A 1 334 ? -10.523 -12.072 5.165 1.00 97.56 334 LYS A N 1
ATOM 2585 C CA . LYS A 1 334 ? -10.455 -13.432 5.726 1.00 97.56 334 LYS A CA 1
ATOM 2586 C C . LYS A 1 334 ? -11.854 -13.947 6.090 1.00 97.56 334 LYS A C 1
ATOM 2588 O O . LYS A 1 334 ? -12.841 -13.223 6.098 1.00 97.56 334 LYS A O 1
ATOM 2593 N N . ILE A 1 335 ? -11.938 -15.225 6.468 1.00 96.94 335 ILE A N 1
ATOM 2594 C CA . ILE A 1 335 ? -13.209 -15.904 6.795 1.00 96.94 335 ILE A CA 1
ATOM 2595 C C . ILE A 1 335 ? -13.982 -15.297 7.981 1.00 96.94 335 ILE A C 1
ATOM 2597 O O . ILE A 1 335 ? -15.174 -15.551 8.120 1.00 96.94 335 ILE A O 1
ATOM 2601 N N . TYR A 1 336 ? -13.310 -14.536 8.850 1.00 96.88 336 TYR A N 1
ATOM 2602 C CA . TYR A 1 336 ? -13.896 -13.897 10.034 1.00 96.88 336 TYR A CA 1
ATOM 2603 C C . TYR A 1 336 ? -13.961 -12.370 9.903 1.00 96.88 336 TYR A C 1
ATOM 2605 O O . TYR A 1 336 ? -13.935 -11.678 10.924 1.00 96.88 336 TYR A O 1
ATOM 2613 N N . GLU A 1 337 ? -14.012 -11.860 8.668 1.00 98.25 337 GLU A N 1
ATOM 2614 C CA . GLU A 1 337 ? -14.153 -10.431 8.396 1.00 98.25 337 GLU A CA 1
ATOM 2615 C C . GLU A 1 337 ? -15.357 -9.839 9.145 1.00 98.25 337 GLU A C 1
ATOM 2617 O O . GLU A 1 337 ? -16.471 -10.368 9.104 1.00 98.25 337 GLU A O 1
ATOM 2622 N N . GLU A 1 338 ? -15.132 -8.729 9.848 1.00 97.94 338 GLU A N 1
ATOM 2623 C CA . GLU A 1 338 ? -16.176 -8.045 10.604 1.00 97.94 338 GLU A CA 1
ATOM 2624 C C . GLU A 1 338 ? -15.932 -6.537 10.666 1.00 97.94 338 GLU A C 1
ATOM 2626 O O . GLU A 1 338 ? -14.835 -6.079 10.985 1.00 97.94 338 GLU A O 1
ATOM 2631 N N . PHE A 1 339 ? -17.000 -5.768 10.456 1.00 98.38 339 PHE A N 1
ATOM 2632 C CA . PHE A 1 339 ? -17.036 -4.333 10.714 1.00 98.38 339 PHE A CA 1
ATOM 2633 C C . PHE A 1 339 ? -17.926 -4.058 11.922 1.00 98.38 339 PHE A C 1
ATOM 2635 O O . PHE A 1 339 ? -19.121 -4.364 11.916 1.00 98.38 339 PHE A O 1
ATOM 2642 N N . LYS A 1 340 ? -17.359 -3.449 12.967 1.00 98.06 340 LYS A N 1
ATOM 2643 C CA . LYS A 1 340 ? -18.116 -2.995 14.136 1.00 98.06 340 LYS A CA 1
ATOM 2644 C C . LYS A 1 340 ? -18.070 -1.480 14.244 1.00 98.06 340 LYS A C 1
ATOM 2646 O O . LYS A 1 340 ? -17.006 -0.904 14.446 1.00 98.06 340 LYS A O 1
ATOM 2651 N N . ILE A 1 341 ? -19.242 -0.858 14.146 1.00 98.12 341 ILE A N 1
ATOM 2652 C CA . ILE A 1 341 ? -19.406 0.596 14.164 1.00 98.12 341 ILE A CA 1
ATOM 2653 C C . ILE A 1 341 ? -20.215 1.005 15.396 1.00 98.12 341 ILE A C 1
ATOM 2655 O O . ILE A 1 341 ? -21.207 0.352 15.725 1.00 98.12 341 ILE A O 1
ATOM 2659 N N . GLY A 1 342 ? -19.800 2.081 16.059 1.00 97.88 342 GLY A N 1
ATOM 2660 C CA . GLY A 1 342 ? -20.472 2.635 17.233 1.00 97.88 342 GLY A CA 1
ATOM 2661 C C . GLY A 1 342 ? -19.616 3.676 17.946 1.00 97.88 342 GLY A C 1
ATOM 2662 O O . GLY A 1 342 ? -18.584 4.115 17.435 1.00 97.88 342 GLY A O 1
ATOM 2663 N N . THR A 1 343 ? -20.040 4.062 19.139 1.00 98.06 343 THR A N 1
ATOM 2664 C CA . THR A 1 343 ? -19.207 4.815 20.084 1.00 98.06 343 THR A CA 1
ATOM 2665 C C . THR A 1 343 ? -18.094 3.918 20.647 1.00 98.06 343 THR A C 1
ATOM 2667 O O . THR A 1 343 ? -18.236 2.687 20.669 1.00 98.06 343 THR A O 1
ATOM 2670 N N . PRO A 1 344 ? -16.991 4.484 21.173 1.00 98.06 344 PRO A N 1
ATOM 2671 C CA . PRO A 1 344 ? -15.948 3.688 21.815 1.00 98.06 344 PRO A CA 1
ATOM 2672 C C . PRO A 1 344 ? -16.478 2.773 22.929 1.00 98.06 344 PRO A C 1
ATOM 2674 O O . PRO A 1 344 ? -16.015 1.641 23.061 1.00 98.06 344 PRO A O 1
ATOM 2677 N N . ALA A 1 345 ? -17.467 3.241 23.700 1.00 98.12 345 ALA A N 1
ATOM 2678 C CA . ALA A 1 345 ? -18.070 2.487 24.797 1.00 98.12 345 ALA A CA 1
ATOM 2679 C C . ALA A 1 345 ? -18.842 1.252 24.300 1.00 98.12 345 ALA A C 1
ATOM 2681 O O . ALA A 1 345 ? -18.629 0.150 24.807 1.00 98.12 345 ALA A O 1
ATOM 2682 N N . GLU A 1 346 ? -19.681 1.410 23.272 1.00 98.25 346 GLU A N 1
ATOM 2683 C CA . GLU A 1 346 ? -20.456 0.307 22.682 1.00 98.25 346 GLU A CA 1
ATOM 2684 C C . GLU A 1 346 ? -19.546 -0.773 22.085 1.00 98.25 346 GLU A C 1
ATOM 2686 O O . GLU A 1 346 ? -19.795 -1.973 22.231 1.00 98.25 346 GLU A O 1
ATOM 2691 N N . ILE A 1 347 ? -18.468 -0.356 21.416 1.00 98.19 347 ILE A N 1
ATOM 2692 C CA . ILE A 1 347 ? -17.506 -1.280 20.811 1.00 98.19 347 ILE A CA 1
ATOM 2693 C C . ILE A 1 347 ? -16.685 -1.996 21.892 1.00 98.19 347 ILE A C 1
ATOM 2695 O O . ILE A 1 347 ? -16.450 -3.202 21.787 1.00 98.19 347 ILE A O 1
ATOM 2699 N N . LEU A 1 348 ? -16.281 -1.292 22.954 1.00 98.06 348 LEU A N 1
ATOM 2700 C CA . LEU A 1 348 ? -15.586 -1.900 24.090 1.00 98.06 348 LEU A CA 1
ATOM 2701 C C . LEU A 1 348 ? -16.458 -2.955 24.782 1.00 98.06 348 LEU A C 1
ATOM 2703 O O . LEU A 1 348 ? -15.994 -4.066 25.045 1.00 98.06 348 LEU A O 1
ATOM 2707 N N . GLU A 1 349 ? -17.729 -2.641 25.036 1.00 98.19 349 GLU A N 1
ATOM 2708 C CA . GLU A 1 349 ? -18.684 -3.593 25.605 1.00 98.19 349 GLU A CA 1
ATOM 2709 C C . GLU A 1 349 ? -18.858 -4.819 24.699 1.00 98.19 349 GLU A C 1
ATOM 2711 O O . GLU A 1 349 ? -18.829 -5.959 25.175 1.00 98.19 349 GLU A O 1
ATOM 2716 N N . TYR A 1 350 ? -18.974 -4.598 23.387 1.00 98.25 350 TYR A N 1
ATOM 2717 C CA . TYR A 1 350 ? -19.075 -5.667 22.402 1.00 98.25 350 TYR A CA 1
ATOM 2718 C C . TYR A 1 350 ? -17.890 -6.640 22.474 1.00 98.25 350 TYR A C 1
ATOM 2720 O O . TYR A 1 350 ? -18.106 -7.850 22.583 1.00 98.25 350 TYR A O 1
ATOM 2728 N N . PHE A 1 351 ? -16.650 -6.147 22.475 1.00 97.56 351 PHE A N 1
ATOM 2729 C CA . PHE A 1 351 ? -15.479 -7.023 22.575 1.00 97.56 351 PHE A CA 1
ATOM 2730 C C . PHE A 1 351 ? -15.351 -7.687 23.947 1.00 97.56 351 PHE A C 1
ATOM 2732 O O . PHE A 1 351 ? -14.916 -8.836 24.017 1.00 97.56 351 PHE A O 1
ATOM 2739 N N . ASN A 1 352 ? -15.756 -7.029 25.036 1.00 97.12 352 ASN A N 1
ATOM 2740 C CA . ASN A 1 352 ? -15.756 -7.641 26.368 1.00 97.12 352 ASN A CA 1
ATOM 2741 C C . ASN A 1 352 ? -16.734 -8.821 26.473 1.00 97.12 352 ASN A C 1
ATOM 2743 O O . ASN A 1 352 ? -16.418 -9.812 27.137 1.00 97.12 352 ASN A O 1
ATOM 2747 N N . LYS A 1 353 ? -17.883 -8.745 25.787 1.00 97.94 353 LYS A N 1
ATOM 2748 C CA . LYS A 1 353 ? -18.847 -9.854 25.675 1.00 97.94 353 LYS A CA 1
ATOM 2749 C C . LYS A 1 353 ? -18.380 -10.960 24.720 1.00 97.94 353 LYS A C 1
ATOM 2751 O O . LYS A 1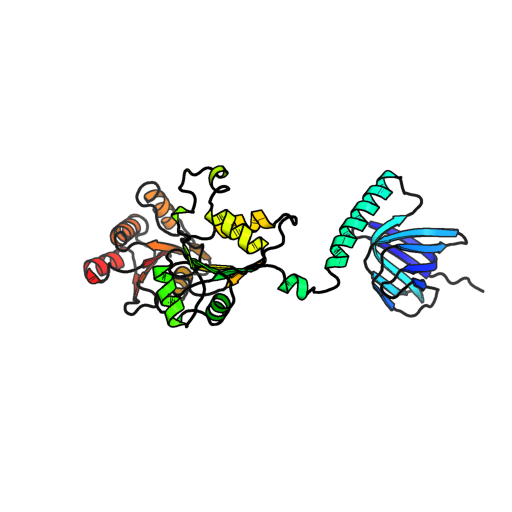 353 ? -18.728 -12.115 24.933 1.00 97.94 353 LYS A O 1
ATOM 2756 N N . ASN A 1 354 ? -17.568 -10.628 23.715 1.00 96.88 354 ASN A N 1
ATOM 2757 C CA . ASN A 1 354 ? -17.110 -11.548 22.667 1.00 96.88 354 ASN A CA 1
ATOM 2758 C C . ASN A 1 354 ? -15.575 -11.669 22.669 1.00 96.88 354 ASN A C 1
ATOM 2760 O O . ASN A 1 354 ? -14.886 -11.142 21.793 1.00 96.88 354 ASN A O 1
ATOM 2764 N N . LYS A 1 355 ? -15.007 -12.330 23.686 1.00 94.94 355 LYS A N 1
ATOM 2765 C CA . LYS A 1 355 ? -13.541 -12.410 23.874 1.00 94.94 355 LYS A CA 1
ATOM 2766 C C . LYS A 1 355 ? -12.810 -13.130 22.738 1.00 94.94 355 LYS A C 1
ATOM 2768 O O . LYS A 1 355 ? -11.672 -12.786 22.427 1.00 94.94 355 LYS A O 1
ATOM 2773 N N . ASP A 1 356 ? -13.455 -14.103 22.104 1.00 93.88 356 ASP A N 1
ATOM 2774 C CA . ASP A 1 356 ? -12.959 -14.794 20.908 1.00 93.88 356 ASP A CA 1
ATOM 2775 C C . ASP A 1 356 ? -12.725 -13.826 19.737 1.00 93.88 356 ASP A C 1
ATOM 2777 O O . ASP A 1 356 ? -11.841 -14.051 18.905 1.00 93.88 356 ASP A O 1
ATOM 2781 N N . LYS A 1 357 ? -13.447 -12.698 19.728 1.00 94.62 357 LYS A N 1
ATOM 2782 C CA . LYS A 1 357 ? -13.339 -11.664 18.705 1.00 94.62 357 LYS A CA 1
ATOM 2783 C C . LYS A 1 357 ? -12.201 -10.666 18.912 1.00 94.62 357 LYS A C 1
ATOM 2785 O O . LYS A 1 357 ? -11.968 -9.828 18.053 1.00 94.62 357 LYS A O 1
ATOM 2790 N N . GLN A 1 358 ? -11.436 -10.779 19.996 1.00 94.31 358 GLN A N 1
ATOM 2791 C CA . GLN A 1 358 ? -10.285 -9.909 20.288 1.00 94.31 358 GLN A CA 1
ATOM 2792 C C . GLN A 1 358 ? -8.976 -10.385 19.626 1.00 94.31 358 GLN A C 1
ATOM 2794 O O . GLN A 1 358 ? -7.887 -9.966 20.014 1.00 94.31 358 GLN A O 1
ATOM 2799 N N . ARG A 1 359 ? -9.057 -11.304 18.656 1.00 93.44 359 ARG A N 1
ATOM 2800 C CA . ARG A 1 359 ? -7.913 -11.906 17.950 1.00 93.44 359 ARG A CA 1
ATOM 2801 C C . ARG A 1 359 ? -7.943 -11.545 16.467 1.00 93.44 359 ARG A C 1
ATOM 2803 O O . ARG A 1 359 ? -9.009 -11.252 15.927 1.00 93.44 359 ARG A O 1
ATOM 2810 N N . GLY A 1 360 ? -6.792 -11.673 15.817 1.00 93.50 360 GLY A N 1
ATOM 2811 C CA . GLY A 1 360 ? -6.609 -11.304 14.415 1.00 93.50 360 GLY A CA 1
ATOM 2812 C C . GLY A 1 360 ? -6.060 -9.891 14.276 1.00 93.50 360 GLY A C 1
ATOM 2813 O O . GLY A 1 360 ? -5.490 -9.348 15.225 1.00 93.50 360 GLY A O 1
ATOM 2814 N N . GLU A 1 361 ? -6.231 -9.315 13.097 1.00 96.19 361 GLU A N 1
ATOM 2815 C CA . GLU A 1 361 ? -5.743 -7.981 12.745 1.00 96.19 361 GLU A CA 1
ATOM 2816 C C . GLU A 1 361 ? -6.869 -6.948 12.757 1.00 96.19 361 GLU A C 1
ATOM 2818 O O . GLU A 1 361 ? -8.004 -7.247 12.376 1.00 96.19 361 GLU A O 1
ATOM 2823 N N . PHE A 1 362 ? -6.544 -5.724 13.184 1.00 98.19 362 PHE A N 1
ATOM 2824 C CA . PHE A 1 362 ? -7.507 -4.636 13.318 1.00 98.19 362 PHE A CA 1
ATOM 2825 C C . PHE A 1 362 ? -7.048 -3.381 12.579 1.00 98.19 362 PHE A C 1
ATOM 2827 O O . PHE A 1 362 ? -5.952 -2.867 12.816 1.00 98.19 362 PHE A O 1
ATOM 2834 N N . THR A 1 363 ? -7.948 -2.838 11.763 1.00 98.44 363 THR A N 1
ATOM 2835 C CA . THR A 1 363 ? -7.879 -1.472 11.242 1.00 98.44 363 THR A CA 1
ATOM 2836 C C . THR A 1 363 ? -8.957 -0.641 11.931 1.00 98.44 363 THR A C 1
ATOM 2838 O O . THR A 1 363 ? -10.137 -0.993 11.918 1.00 98.44 363 THR A O 1
ATOM 2841 N N . VAL A 1 364 ? -8.548 0.445 12.578 1.00 98.56 364 VAL A N 1
ATOM 2842 C CA . VAL A 1 364 ? -9.410 1.297 13.402 1.00 98.56 364 VAL A CA 1
ATOM 2843 C C . VAL A 1 364 ? -9.590 2.637 12.718 1.00 98.56 364 VAL A C 1
ATOM 2845 O O . VAL A 1 364 ? -8.611 3.262 12.321 1.00 98.56 364 VAL A O 1
ATOM 2848 N N . ILE A 1 365 ? -10.837 3.082 12.617 1.00 98.62 365 ILE A N 1
ATOM 2849 C CA . ILE A 1 365 ? -11.229 4.342 11.992 1.00 98.62 365 ILE A CA 1
ATOM 2850 C C . ILE A 1 365 ? -11.994 5.163 13.025 1.00 98.62 365 ILE A C 1
ATOM 2852 O O . ILE A 1 365 ? -12.892 4.638 13.681 1.00 98.62 365 ILE A O 1
ATOM 2856 N N . VAL A 1 366 ? -11.648 6.437 13.167 1.00 98.12 366 VAL A N 1
ATOM 2857 C CA . VAL A 1 366 ? -12.265 7.382 14.105 1.00 98.12 366 VAL A CA 1
ATOM 2858 C C . VAL A 1 366 ? -12.657 8.636 13.329 1.00 98.12 366 VAL A C 1
ATOM 2860 O O . VAL A 1 366 ? -11.781 9.306 12.783 1.00 98.12 366 VAL A O 1
ATOM 2863 N N . ALA A 1 367 ? -13.954 8.938 13.273 1.00 94.81 367 ALA A N 1
ATOM 2864 C CA . ALA A 1 367 ? -14.521 10.103 12.587 1.00 94.81 367 ALA A CA 1
ATOM 2865 C C . ALA A 1 367 ? -15.024 11.148 13.587 1.00 94.81 367 ALA A C 1
ATOM 2867 O O . ALA A 1 367 ? -15.790 10.769 14.508 1.00 94.81 367 ALA A O 1
#

Radius of gyration: 32.01 Å; chains: 1; bounding box: 55×69×87 Å

Secondary structure (DSSP, 8-state):
-----EEEEEE-SS-EEEEEEESEEEEEETTEEEEE-TTPPPEEEEBPSEEEEEEETTEEEEEEEEEEEEEEEE-TTSSEEEEEEEEEEEEGGG--HHHHHHHHHHHHHHHHHHHTTSS--HHHHHHS-EEEEE-B-SS-GGGS-HHHHHHHHH-SEEEES-HHHHHHHHHHTT----EEE--GGGS--TT--GGGGGG-HHHHHHHHHHHTT--EEEE-SSBSTTSSSTTHHHHHHHHHHTSSTTS---EEEEE----HHHHHHHHS-S--SSEEEEEEPPSSTTHHHHHHHHHH-SSEEEEEE-TTTHHHHHHHHHHH-TTS-EEEEESTTSTT-EEEEE-HHHHHHHHHH-GGGG-S-EEEEE-

Organism: NCBI:txid1618736

Foldseek 3Di:
DPQAWEWEWEDAPVGTADTDTFQKKWFAFPVGIDIDGKPDDWDKTKGDWDWIWTHHPNDTFIKTFHTDMWTWDQDPVRIIYIYHYGNDMDTPVVDDPVVVVVVVVVRVVVVVVVVVPVDPPVVLVLQQAEEEFAAQAAADLVQGDPVSLVLLQPFQEEEEQDPVLVVVSCVVSVRDHHYDHDHCVLPDDPPDDPVCNVPDPVLVVVLVCSLVSGYYYYYYSHGTDPQLTHDPVSVVVLCVVQVDPPSGHYHYHYDDTDDPQVLCLVPQPDDAPDEDEDEAADPDPCRLVVLLVLQVDPHKYKYKDALVCVLVVLVSCCVRPQPWKKWKFFSPPHPPTDIDIDGSVVVSVVCVVVVVRSDGIIMMITD

pLDDT: mean 85.13, std 16.89, range [33.97, 98.62]